Protein AF-A0A9W3BZG2-F1 (afdb_monomer_lite)

Structure (mmCIF, N/CA/C/O backbone):
data_AF-A0A9W3BZG2-F1
#
_entry.id   AF-A0A9W3BZG2-F1
#
loop_
_atom_site.group_PDB
_atom_site.id
_atom_site.type_symbol
_atom_site.label_atom_id
_atom_site.label_alt_id
_atom_site.label_comp_id
_atom_site.label_asym_id
_atom_site.label_entity_id
_atom_site.label_seq_id
_atom_site.pdbx_PDB_ins_code
_atom_site.Cartn_x
_atom_site.Cartn_y
_atom_site.Cartn_z
_atom_site.occupancy
_atom_site.B_iso_or_equiv
_atom_site.auth_seq_id
_atom_site.auth_comp_id
_atom_site.auth_asym_id
_atom_site.auth_atom_id
_atom_site.pdbx_PDB_model_num
ATOM 1 N N . MET A 1 1 ? 8.187 -19.134 30.876 1.00 37.88 1 MET A N 1
ATOM 2 C CA . MET A 1 1 ? 8.929 -19.010 29.608 1.00 37.88 1 MET A CA 1
ATOM 3 C C . MET A 1 1 ? 8.324 -20.027 28.661 1.00 37.88 1 MET A C 1
ATOM 5 O O . MET A 1 1 ? 8.617 -21.208 28.789 1.00 37.88 1 MET A O 1
ATOM 9 N N . SER A 1 2 ? 7.352 -19.610 27.853 1.00 47.44 2 SER A N 1
ATOM 10 C CA . SER A 1 2 ? 6.778 -20.461 26.810 1.00 47.44 2 SER A CA 1
ATOM 11 C C . SER A 1 2 ? 7.844 -20.659 25.743 1.00 47.44 2 SER A C 1
ATOM 13 O O . SER A 1 2 ? 8.400 -19.677 25.257 1.00 47.44 2 SER A O 1
ATOM 15 N N . GLY A 1 3 ? 8.182 -21.913 25.448 1.00 49.56 3 GLY A N 1
ATOM 16 C CA . GLY A 1 3 ? 9.113 -22.237 24.376 1.00 49.56 3 GLY A CA 1
ATOM 17 C C . GLY A 1 3 ? 8.519 -21.768 23.059 1.00 49.56 3 GLY A C 1
ATOM 18 O O . GLY A 1 3 ? 7.578 -22.382 22.564 1.00 49.56 3 GLY A O 1
ATOM 19 N N . VAL A 1 4 ? 9.034 -20.658 22.540 1.00 58.72 4 VAL A N 1
ATOM 20 C CA . VAL A 1 4 ? 8.782 -20.235 21.169 1.00 58.72 4 VAL A CA 1
ATOM 21 C C . VAL A 1 4 ? 9.207 -21.374 20.245 1.00 58.72 4 VAL A C 1
ATOM 23 O O . VAL A 1 4 ? 10.262 -21.988 20.436 1.00 58.72 4 VAL A O 1
ATOM 26 N N . SER A 1 5 ? 8.376 -21.690 19.256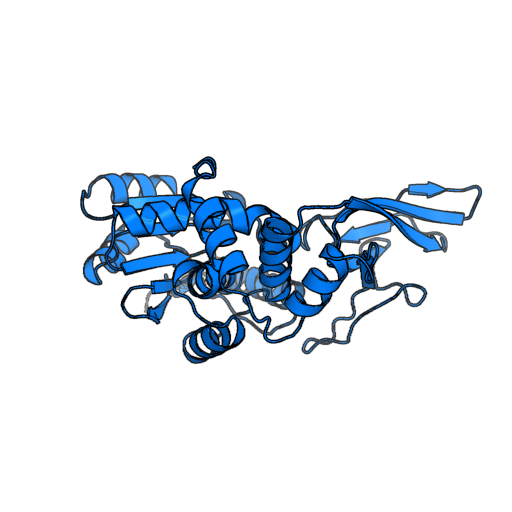 1.00 76.56 5 SER A N 1
ATOM 27 C CA . SER A 1 5 ? 8.729 -22.680 18.248 1.00 76.56 5 SER A CA 1
ATOM 28 C C . SER A 1 5 ? 9.880 -22.140 17.403 1.00 76.56 5 SER A C 1
ATOM 30 O O . SER A 1 5 ? 9.724 -21.138 16.714 1.00 76.56 5 SER A O 1
ATOM 32 N N . LYS A 1 6 ? 11.022 -22.836 17.386 1.00 79.44 6 LYS A N 1
ATOM 33 C CA . LYS A 1 6 ? 12.175 -22.494 16.529 1.00 79.44 6 LYS A CA 1
ATOM 34 C C . LYS A 1 6 ? 11.778 -22.267 15.056 1.00 79.44 6 LYS A C 1
ATOM 36 O O . LYS A 1 6 ? 12.360 -21.437 14.372 1.00 79.44 6 LYS A O 1
ATOM 41 N N . LYS A 1 7 ? 10.742 -22.972 14.586 1.00 79.94 7 LYS A N 1
ATOM 42 C CA . LYS A 1 7 ? 10.196 -22.841 13.228 1.00 79.94 7 LYS A CA 1
ATOM 43 C C . LYS A 1 7 ? 9.517 -21.486 12.974 1.00 79.94 7 LYS A C 1
ATOM 45 O O . LYS A 1 7 ? 9.501 -21.023 11.840 1.00 79.94 7 LYS A O 1
ATOM 50 N N . GLU A 1 8 ? 8.915 -20.879 13.994 1.00 79.81 8 GLU A N 1
ATOM 51 C CA . GLU A 1 8 ? 8.308 -19.545 13.884 1.00 79.81 8 GLU A CA 1
ATOM 52 C C . GLU A 1 8 ? 9.382 -18.459 13.839 1.00 79.81 8 GLU A C 1
ATOM 54 O O . GLU A 1 8 ? 9.270 -17.550 13.024 1.00 79.81 8 GLU A O 1
ATOM 59 N N . GLU A 1 9 ? 10.453 -18.596 14.628 1.00 85.00 9 GLU A N 1
ATOM 60 C CA . GLU A 1 9 ? 11.604 -17.680 14.578 1.00 85.00 9 GLU A CA 1
ATOM 61 C C . GLU A 1 9 ? 12.272 -17.696 13.196 1.00 85.00 9 GLU A C 1
ATOM 63 O O . GLU A 1 9 ? 12.518 -16.638 12.625 1.00 85.00 9 GLU A O 1
ATOM 68 N N . GLU A 1 10 ? 12.484 -18.882 12.613 1.00 86.12 10 GLU A N 1
ATOM 69 C CA . GLU A 1 10 ? 13.060 -19.026 11.266 1.00 86.12 10 GLU A CA 1
ATOM 70 C C . GLU A 1 10 ? 12.201 -18.332 10.191 1.00 86.12 10 GLU A C 1
ATOM 72 O O . GLU A 1 10 ? 12.735 -17.623 9.338 1.00 86.12 10 GLU A O 1
ATOM 77 N N . LYS A 1 11 ? 10.869 -18.464 10.264 1.00 88.06 11 LYS A N 1
ATOM 78 C CA . LYS A 1 11 ? 9.935 -17.758 9.367 1.00 88.06 11 LYS A CA 1
ATOM 79 C C . LYS A 1 11 ? 9.933 -16.243 9.584 1.00 88.06 11 LYS A C 1
ATOM 81 O O . LYS A 1 11 ? 9.865 -15.474 8.629 1.00 88.06 11 LYS A O 1
ATOM 86 N N . SER A 1 12 ? 9.985 -15.797 10.838 1.00 88.06 12 SER A N 1
ATOM 87 C CA . SER A 1 12 ? 10.091 -14.376 11.187 1.00 88.06 12 SER A CA 1
ATOM 88 C C . SER A 1 12 ? 11.367 -13.751 10.617 1.00 88.06 12 SER A C 1
ATOM 90 O O . SER A 1 12 ? 11.326 -12.632 10.096 1.00 88.06 12 SER A O 1
ATOM 92 N N . ASP A 1 13 ? 12.489 -14.468 10.687 1.00 86.38 13 ASP A N 1
ATOM 93 C CA . ASP A 1 13 ? 13.777 -14.013 10.169 1.00 86.38 13 ASP A CA 1
ATOM 94 C C . ASP A 1 13 ? 13.781 -13.959 8.632 1.00 86.38 13 ASP A C 1
ATOM 96 O O . ASP A 1 13 ? 14.201 -12.943 8.076 1.00 86.38 13 ASP A O 1
ATOM 100 N N . GLU A 1 14 ? 13.255 -14.982 7.947 1.00 85.06 14 GLU A N 1
ATOM 101 C CA . GLU A 1 14 ? 13.079 -14.986 6.482 1.00 85.06 14 GLU A CA 1
ATOM 102 C C . GLU A 1 14 ? 12.202 -13.806 6.030 1.00 85.06 14 GLU A C 1
ATOM 104 O O . GLU A 1 14 ? 12.641 -12.968 5.241 1.00 85.06 14 GLU A O 1
ATOM 109 N N . TYR A 1 15 ? 11.013 -13.646 6.621 1.00 86.44 15 TYR A N 1
ATOM 110 C CA . TYR A 1 15 ? 10.123 -12.526 6.305 1.00 86.44 15 TYR A CA 1
ATOM 111 C C . TYR A 1 15 ? 10.773 -11.160 6.583 1.00 86.44 15 TYR A C 1
ATOM 113 O O . TYR A 1 15 ? 10.573 -10.204 5.834 1.00 86.44 15 TYR A O 1
ATOM 121 N N . SER A 1 16 ? 11.559 -11.036 7.656 1.00 83.88 16 SER A N 1
ATOM 122 C CA . SER A 1 16 ? 12.265 -9.789 7.984 1.00 83.88 16 SER A CA 1
ATOM 123 C C . SER A 1 16 ? 13.368 -9.455 6.979 1.00 83.88 16 SER A C 1
ATOM 125 O O . SER A 1 16 ? 13.584 -8.276 6.679 1.00 83.88 16 SER A O 1
ATOM 127 N N . GLN A 1 17 ? 14.053 -10.468 6.443 1.00 82.62 17 GLN A N 1
ATOM 128 C CA . GLN A 1 17 ? 15.045 -10.296 5.380 1.00 82.62 17 GLN A CA 1
ATOM 129 C C . GLN A 1 17 ? 14.377 -9.835 4.084 1.00 82.62 17 GLN A C 1
ATOM 131 O O . GLN A 1 17 ? 14.788 -8.811 3.532 1.00 82.62 17 GLN A O 1
ATOM 136 N N . ASP A 1 18 ? 13.308 -10.509 3.658 1.00 81.44 18 ASP A N 1
ATOM 137 C CA . ASP A 1 18 ? 12.530 -10.134 2.470 1.00 81.44 18 ASP A CA 1
ATOM 138 C C . ASP A 1 18 ? 11.953 -8.722 2.604 1.00 81.44 18 ASP A C 1
ATOM 140 O O . ASP A 1 18 ? 12.051 -7.898 1.691 1.00 81.44 18 ASP A O 1
ATOM 144 N N . MET A 1 19 ? 11.422 -8.395 3.785 1.00 84.88 19 MET A N 1
ATOM 145 C CA . MET A 1 19 ? 10.934 -7.058 4.098 1.00 84.88 19 MET A CA 1
ATOM 146 C C . MET A 1 19 ? 12.047 -6.021 4.007 1.00 84.88 19 MET A C 1
ATOM 148 O O . MET A 1 19 ? 11.851 -4.985 3.377 1.00 84.88 19 MET A O 1
ATOM 152 N N . THR A 1 20 ? 13.214 -6.275 4.594 1.00 80.25 20 THR A N 1
ATOM 153 C CA . THR A 1 20 ? 14.337 -5.330 4.530 1.00 80.25 20 THR A CA 1
ATOM 154 C C . THR A 1 20 ? 14.741 -5.071 3.076 1.00 80.25 20 THR A C 1
ATOM 156 O O . THR A 1 20 ? 14.847 -3.912 2.671 1.00 80.25 20 THR A O 1
ATOM 159 N N . GLN A 1 21 ? 14.842 -6.120 2.254 1.00 75.44 21 GLN A N 1
ATOM 160 C CA . GLN A 1 21 ? 15.171 -5.999 0.829 1.00 75.44 21 GLN A CA 1
ATOM 161 C C . GLN A 1 21 ? 14.109 -5.213 0.045 1.00 75.44 21 GLN A C 1
ATOM 163 O O . GLN A 1 21 ? 14.439 -4.278 -0.686 1.00 75.44 21 GLN A O 1
ATOM 168 N N . ALA A 1 22 ? 12.826 -5.536 0.231 1.00 73.1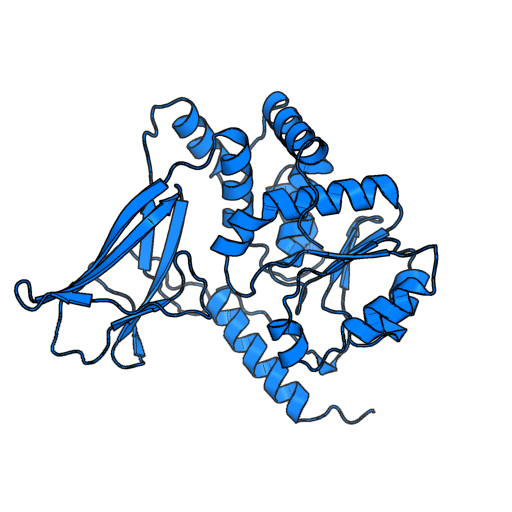9 22 ALA A N 1
ATOM 169 C CA . ALA A 1 22 ? 11.715 -4.888 -0.470 1.00 73.19 22 ALA A CA 1
ATOM 170 C C . ALA A 1 22 ? 11.422 -3.461 0.028 1.00 73.19 22 ALA A C 1
ATOM 172 O O . ALA A 1 22 ? 10.743 -2.669 -0.642 1.00 73.19 22 ALA A O 1
ATOM 173 N N . MET A 1 23 ? 11.856 -3.121 1.243 1.00 74.44 23 MET A N 1
ATOM 174 C CA . MET A 1 23 ? 11.620 -1.813 1.849 1.00 74.44 23 MET A CA 1
ATOM 175 C C . MET A 1 23 ? 12.817 -0.874 1.789 1.00 74.44 23 MET A C 1
ATOM 177 O O . MET A 1 23 ? 12.591 0.331 1.868 1.00 74.44 23 MET A O 1
ATOM 181 N N . GLY A 1 24 ? 14.040 -1.378 1.618 1.00 66.50 24 GLY A N 1
ATOM 182 C CA . GLY A 1 24 ? 15.252 -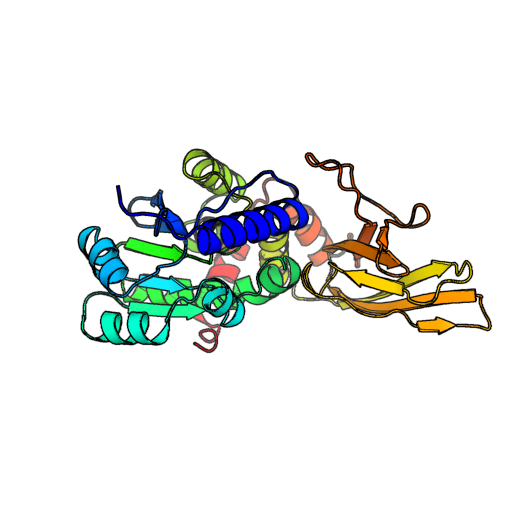0.557 1.685 1.00 66.50 24 GLY A CA 1
ATOM 183 C C . GLY A 1 24 ? 15.442 0.110 3.052 1.00 66.50 24 GLY A C 1
ATOM 184 O O . GLY A 1 24 ? 15.945 1.237 3.132 1.00 66.50 24 GLY A O 1
ATOM 185 N N . ALA A 1 25 ? 14.948 -0.548 4.105 1.00 71.06 25 ALA A N 1
ATOM 186 C CA . ALA A 1 25 ? 15.127 -0.159 5.492 1.00 71.06 25 ALA A CA 1
ATOM 187 C C . ALA A 1 25 ? 15.186 -1.404 6.384 1.00 71.06 25 ALA A C 1
ATOM 189 O O . ALA A 1 25 ? 14.306 -2.261 6.297 1.00 71.06 25 ALA A O 1
ATOM 190 N N . VAL A 1 26 ? 16.164 -1.450 7.295 1.00 78.19 26 VAL A N 1
ATOM 191 C CA . VAL A 1 26 ? 16.273 -2.496 8.323 1.00 78.19 26 VAL A CA 1
ATOM 192 C C . VAL A 1 26 ? 15.060 -2.451 9.248 1.00 78.19 26 VAL A C 1
ATOM 194 O O . VAL A 1 26 ? 14.937 -1.584 10.118 1.00 78.19 26 VAL A O 1
ATOM 197 N N . LEU A 1 27 ? 14.154 -3.398 9.044 1.00 81.75 27 LEU A N 1
ATOM 198 C CA . LEU A 1 27 ? 12.943 -3.588 9.826 1.00 81.75 27 LEU A CA 1
ATOM 199 C C . LEU A 1 27 ? 12.871 -5.060 10.227 1.00 81.75 27 LEU A C 1
ATOM 201 O O . LEU A 1 27 ? 13.271 -5.941 9.472 1.00 81.75 27 LEU A O 1
ATOM 205 N N . THR A 1 28 ? 12.359 -5.337 11.422 1.00 89.12 28 THR A N 1
ATOM 206 C CA . THR A 1 28 ? 12.311 -6.704 11.949 1.00 89.12 28 THR A CA 1
ATOM 207 C C . THR A 1 28 ? 10.918 -7.007 12.455 1.00 89.12 28 THR A C 1
ATOM 209 O O . THR A 1 28 ? 10.391 -6.299 13.313 1.00 89.12 28 THR A O 1
ATOM 212 N N . TYR A 1 29 ? 10.332 -8.076 11.936 1.00 92.75 29 TYR A N 1
ATOM 213 C CA . TYR A 1 29 ? 9.077 -8.625 12.407 1.00 92.75 29 TYR A CA 1
ATOM 214 C C . TYR A 1 29 ? 9.336 -9.946 13.128 1.00 92.75 29 TYR A C 1
ATOM 216 O O . TYR A 1 29 ? 10.069 -10.796 12.638 1.00 92.75 29 TYR A O 1
ATOM 224 N N . ARG A 1 30 ? 8.744 -10.096 14.313 1.00 94.44 30 ARG A N 1
ATOM 225 C CA . ARG A 1 30 ? 8.898 -11.270 15.177 1.00 94.44 30 ARG A CA 1
ATOM 226 C C . ARG A 1 30 ? 7.505 -11.776 15.524 1.00 94.44 30 ARG A C 1
ATOM 228 O O . ARG A 1 30 ? 6.875 -11.262 16.450 1.00 94.44 30 ARG A O 1
ATOM 235 N N . HIS A 1 31 ? 6.991 -12.697 14.714 1.00 95.81 31 HIS A N 1
ATOM 236 C CA . HIS A 1 31 ? 5.634 -13.225 14.843 1.00 95.81 31 HIS A CA 1
ATOM 237 C C . HIS A 1 31 ? 5.416 -13.902 16.198 1.00 95.81 31 HIS A C 1
ATOM 239 O O . HIS A 1 31 ? 4.415 -13.664 16.862 1.00 95.81 31 HIS A O 1
ATOM 245 N N . GLU A 1 32 ? 6.392 -14.656 16.677 1.00 93.94 32 GLU A N 1
ATOM 246 C CA . GLU A 1 32 ? 6.343 -15.368 17.952 1.00 93.94 32 GLU A CA 1
ATOM 247 C C . GLU A 1 32 ? 6.148 -14.467 19.189 1.00 93.94 32 GLU A C 1
ATOM 249 O O . GLU A 1 32 ? 5.802 -14.953 20.264 1.00 93.94 32 GLU A O 1
ATOM 254 N N . LEU A 1 33 ? 6.391 -13.154 19.067 1.00 95.31 33 LEU A N 1
ATOM 255 C CA . LEU A 1 33 ? 6.209 -12.192 20.159 1.00 95.31 33 LEU A CA 1
ATOM 256 C C . LEU A 1 33 ? 4.761 -11.691 20.269 1.00 95.31 33 LEU A C 1
ATOM 258 O O . LEU A 1 33 ? 4.451 -10.899 21.161 1.00 95.31 33 LEU A O 1
ATOM 262 N N . GLY A 1 34 ? 3.874 -12.162 19.394 1.00 97.31 34 GLY A N 1
ATOM 263 C CA . GLY A 1 34 ? 2.459 -11.826 19.402 1.00 97.31 34 GLY A CA 1
ATOM 264 C C . GLY A 1 34 ? 2.109 -10.536 18.661 1.00 97.31 34 GLY A C 1
ATOM 265 O O . GLY A 1 34 ? 2.960 -9.793 18.154 1.00 97.31 34 GLY A O 1
ATOM 266 N N . MET A 1 35 ? 0.806 -10.246 18.638 1.00 98.56 35 MET A N 1
ATOM 267 C CA . MET A 1 35 ? 0.267 -8.995 18.110 1.00 98.56 35 MET A CA 1
ATOM 268 C C . MET A 1 35 ? 0.870 -7.781 18.844 1.00 98.56 35 MET A C 1
ATOM 270 O O . MET A 1 35 ? 0.749 -7.652 20.063 1.00 98.56 35 MET A O 1
ATOM 274 N N . ASN A 1 36 ? 1.461 -6.845 18.096 1.00 98.50 36 ASN A N 1
ATOM 275 C CA . ASN A 1 36 ? 2.002 -5.582 18.604 1.00 98.50 36 ASN A CA 1
ATOM 276 C C . ASN A 1 36 ? 1.424 -4.383 17.845 1.00 98.50 36 ASN A C 1
ATOM 278 O O . ASN A 1 36 ? 1.040 -4.492 16.681 1.00 98.50 36 ASN A O 1
ATOM 282 N N . TYR A 1 37 ? 1.353 -3.223 18.498 1.00 98.81 37 TYR A N 1
ATOM 283 C CA . TYR A 1 37 ? 0.739 -2.032 17.915 1.00 98.81 37 TYR A CA 1
ATOM 284 C C . TYR A 1 37 ? 1.114 -0.741 18.644 1.00 98.81 37 TYR A C 1
ATOM 286 O O . TYR A 1 37 ? 1.590 -0.763 19.779 1.00 98.81 37 TYR A O 1
ATOM 294 N N . ASN A 1 38 ? 0.854 0.399 18.000 1.00 98.81 38 ASN A N 1
ATOM 295 C CA . ASN A 1 38 ? 1.039 1.727 18.578 1.00 98.81 38 ASN A CA 1
ATOM 296 C C . ASN A 1 38 ? -0.145 2.635 18.223 1.00 98.81 38 ASN A C 1
ATOM 298 O O . ASN A 1 38 ? -0.595 2.667 17.076 1.00 98.81 38 ASN A O 1
ATOM 302 N N . PHE A 1 39 ? -0.616 3.415 19.197 1.00 98.75 39 PHE A N 1
ATOM 303 C CA . PHE A 1 39 ? -1.546 4.512 18.937 1.00 98.75 39 PHE A CA 1
ATOM 304 C C . PHE A 1 39 ? -0.809 5.636 18.203 1.00 98.75 39 PHE A C 1
ATOM 306 O O . PHE A 1 39 ? 0.161 6.197 18.723 1.00 98.75 39 PHE A O 1
ATOM 313 N N . LEU A 1 40 ? -1.287 5.984 17.010 1.00 98.06 40 LEU A N 1
ATOM 314 C CA . LEU A 1 40 ? -0.864 7.199 16.308 1.00 98.06 40 LEU A CA 1
ATOM 315 C C . LEU A 1 40 ? -1.651 8.404 16.818 1.00 98.06 40 LEU A C 1
ATOM 317 O O . LEU A 1 40 ? -1.118 9.503 16.969 1.00 98.06 40 LEU A O 1
ATOM 321 N N . ARG A 1 41 ? -2.926 8.164 17.119 1.00 98.00 41 ARG A N 1
ATOM 322 C CA . ARG A 1 41 ? -3.882 9.091 17.719 1.00 98.00 41 ARG A CA 1
ATOM 323 C C . ARG A 1 41 ? -4.780 8.323 18.690 1.00 98.00 41 ARG A C 1
ATOM 325 O O . ARG A 1 41 ? -4.824 7.100 18.588 1.00 98.00 41 ARG A O 1
ATOM 332 N N . PRO A 1 42 ? -5.534 8.994 19.581 1.00 98.19 42 PRO A N 1
ATOM 333 C CA . PRO A 1 42 ? -6.481 8.310 20.465 1.00 98.19 42 PRO A CA 1
ATOM 334 C C . PRO A 1 42 ? -7.503 7.426 19.730 1.00 98.19 42 PRO A C 1
ATOM 336 O O . PRO A 1 42 ? -7.976 6.454 20.303 1.00 98.19 42 PRO A O 1
ATOM 339 N N . ASP A 1 43 ? -7.818 7.745 18.471 1.00 98.31 43 ASP A N 1
ATOM 340 C CA . ASP A 1 43 ? -8.794 7.061 17.616 1.00 98.31 43 ASP A CA 1
ATOM 341 C C . ASP A 1 43 ? -8.173 6.139 16.547 1.00 98.31 43 ASP A C 1
ATOM 343 O O . ASP A 1 43 ? -8.908 5.449 15.840 1.00 98.31 43 ASP A O 1
ATOM 347 N N . LEU A 1 44 ? -6.841 6.093 16.415 1.00 98.88 44 LEU A N 1
ATOM 348 C CA . LEU A 1 44 ? -6.169 5.384 15.321 1.00 98.88 44 LEU A CA 1
ATOM 349 C C . LEU A 1 44 ? -4.926 4.625 15.792 1.00 98.88 44 LEU A C 1
ATOM 351 O O . LEU A 1 44 ? -3.949 5.217 16.265 1.00 98.88 44 LEU A O 1
ATOM 355 N N . ILE A 1 45 ? -4.948 3.312 15.582 1.00 98.94 45 ILE A N 1
ATOM 356 C CA . ILE A 1 45 ? -3.862 2.380 15.875 1.00 98.94 45 ILE A CA 1
ATOM 357 C C . ILE A 1 45 ? -3.329 1.786 14.571 1.00 98.94 45 ILE A C 1
ATOM 359 O O . ILE A 1 45 ? -4.100 1.414 13.685 1.00 98.94 45 ILE A O 1
ATOM 363 N N . VAL A 1 46 ? -2.006 1.633 14.500 1.00 98.94 46 VAL A N 1
ATOM 364 C CA . VAL A 1 46 ? -1.339 0.776 13.513 1.00 98.94 46 VAL A CA 1
ATOM 365 C C . VAL A 1 46 ? -0.675 -0.393 14.226 1.00 98.94 46 VAL A C 1
ATOM 367 O O . VAL A 1 46 ? 0.035 -0.193 15.218 1.00 98.94 46 VAL A O 1
ATOM 370 N N . GLY A 1 47 ? -0.880 -1.604 13.713 1.00 98.75 47 GLY A N 1
ATOM 371 C CA . GLY A 1 47 ? -0.333 -2.817 14.314 1.00 98.75 47 GLY A CA 1
ATOM 372 C C . GLY A 1 47 ? -0.023 -3.944 13.336 1.00 98.75 47 GLY A C 1
ATOM 373 O O . GLY A 1 47 ? -0.254 -3.835 12.128 1.00 98.75 47 GLY A O 1
ATOM 374 N N . SER A 1 48 ? 0.573 -5.002 13.881 1.00 98.81 48 SER A N 1
ATOM 375 C CA . SER A 1 48 ? 0.765 -6.289 13.210 1.00 98.81 48 SER A CA 1
ATOM 376 C C . SER A 1 48 ? -0.537 -7.090 13.156 1.00 98.81 48 SER A C 1
ATOM 378 O O . SER A 1 48 ? -1.551 -6.680 13.712 1.00 98.81 48 SER A O 1
ATOM 380 N N . CYS A 1 49 ? -0.518 -8.251 12.515 1.00 98.69 49 CYS A N 1
ATOM 381 C CA . CYS A 1 49 ? -1.682 -9.121 12.468 1.00 98.69 49 CYS A CA 1
ATOM 382 C C . CYS A 1 49 ? -2.133 -9.584 13.860 1.00 98.69 49 CYS A C 1
ATOM 384 O O . CYS A 1 49 ? -1.315 -9.774 14.768 1.00 98.69 49 CYS A O 1
ATOM 386 N N . LEU A 1 50 ? -3.448 -9.779 13.989 1.00 98.81 50 LEU A N 1
ATOM 387 C CA . LEU A 1 50 ? -4.007 -10.681 14.989 1.00 98.81 50 LEU A CA 1
ATOM 388 C C . LEU A 1 50 ? -3.533 -12.099 14.658 1.00 98.81 50 LEU A C 1
ATOM 390 O O . LEU A 1 50 ? -3.385 -12.450 13.485 1.00 98.81 50 LEU A O 1
ATOM 394 N N . GLN A 1 51 ? -3.314 -12.906 15.685 1.00 98.50 51 GLN A N 1
ATOM 395 C CA . GLN A 1 51 ? -2.833 -14.280 15.554 1.00 98.50 51 GLN A CA 1
ATOM 396 C C . GLN A 1 51 ? -3.890 -15.282 15.992 1.00 98.50 51 GLN A C 1
ATOM 398 O O . GLN A 1 51 ? -4.005 -16.352 15.398 1.00 98.50 51 GLN A O 1
ATOM 403 N N . THR A 1 52 ? -4.687 -14.927 17.003 1.00 98.62 52 THR A N 1
ATOM 404 C CA . THR A 1 52 ? -5.728 -15.801 17.551 1.00 98.62 52 THR A CA 1
ATOM 405 C C . THR A 1 52 ? -7.035 -15.042 17.802 1.00 98.62 52 THR A C 1
ATOM 407 O O . THR A 1 52 ? -7.035 -13.808 17.873 1.00 98.62 52 THR A O 1
ATOM 410 N N . PRO A 1 53 ? -8.173 -15.745 17.960 1.00 98.81 53 PRO A N 1
ATOM 411 C CA . PRO A 1 53 ? -9.441 -15.126 18.351 1.00 98.81 53 PRO A CA 1
ATOM 412 C C . PRO A 1 53 ? -9.345 -14.242 19.605 1.00 98.81 53 PRO A C 1
ATOM 414 O O . PRO A 1 53 ? -9.942 -13.169 19.650 1.00 98.81 53 PRO A O 1
ATOM 417 N N . GLU A 1 54 ? -8.536 -14.621 20.595 1.00 98.62 54 GLU A N 1
ATOM 418 C CA . GLU A 1 54 ? -8.359 -13.877 21.850 1.00 98.62 54 GLU A CA 1
ATOM 419 C C . GLU A 1 54 ? -7.720 -12.494 21.645 1.00 98.62 54 GLU A C 1
ATOM 421 O O . GLU A 1 54 ? -7.850 -11.614 22.503 1.00 98.62 54 GLU A O 1
ATOM 426 N N . ASP A 1 55 ? -7.048 -12.253 20.515 1.00 98.88 55 ASP A N 1
ATOM 427 C CA . ASP A 1 55 ? -6.562 -10.916 20.173 1.00 98.88 55 ASP A CA 1
ATOM 428 C C . ASP A 1 55 ? -7.715 -9.934 19.919 1.00 98.88 55 ASP A C 1
ATOM 430 O O . ASP A 1 55 ? -7.580 -8.748 20.230 1.00 98.88 55 ASP A O 1
ATOM 434 N N . VAL A 1 56 ? -8.881 -10.413 19.469 1.00 98.88 56 VAL A N 1
ATOM 435 C CA . VAL A 1 56 ? -10.099 -9.592 19.356 1.00 98.88 56 VAL A CA 1
ATOM 436 C C . VAL A 1 56 ? -10.488 -9.038 20.726 1.00 98.88 56 VAL A C 1
ATOM 438 O O . VAL A 1 56 ? -10.775 -7.847 20.845 1.00 98.88 56 VAL A O 1
ATOM 441 N N . ASP A 1 57 ? -10.422 -9.846 21.787 1.00 98.75 57 ASP A N 1
ATOM 442 C CA . ASP A 1 57 ? -10.733 -9.385 23.145 1.00 98.75 57 ASP A CA 1
ATOM 443 C C . ASP A 1 57 ? -9.734 -8.338 23.640 1.00 98.75 57 ASP A C 1
ATOM 445 O O . ASP A 1 57 ? -10.119 -7.384 24.323 1.00 98.75 57 ASP A O 1
ATOM 449 N N . LYS A 1 58 ? -8.448 -8.481 23.293 1.00 98.75 58 LYS A N 1
ATOM 450 C CA . LYS A 1 58 ? -7.417 -7.482 23.624 1.00 98.75 58 LYS A CA 1
ATOM 451 C C . LYS A 1 58 ? -7.735 -6.137 22.970 1.00 98.75 58 LYS A C 1
ATOM 453 O O . LYS A 1 58 ? -7.628 -5.108 23.636 1.00 98.75 58 LYS A O 1
ATOM 458 N N . LEU A 1 59 ? -8.174 -6.143 21.710 1.00 98.81 59 LEU A N 1
ATOM 459 C CA . LEU A 1 59 ? -8.557 -4.930 20.983 1.00 98.81 59 LEU A CA 1
ATOM 460 C C . LEU A 1 59 ? -9.866 -4.322 21.510 1.00 98.81 59 LEU A C 1
ATOM 462 O O . LEU A 1 59 ? -9.934 -3.111 21.736 1.00 98.81 59 LEU A O 1
ATOM 466 N N . ARG A 1 60 ? -10.880 -5.141 21.806 1.00 98.56 60 ARG A N 1
ATOM 467 C CA . ARG A 1 60 ? -12.133 -4.670 22.423 1.00 98.56 60 ARG A CA 1
ATOM 468 C C . ARG A 1 60 ? -11.889 -3.991 23.771 1.00 98.56 60 ARG A C 1
ATOM 470 O O . ARG A 1 60 ? -12.440 -2.922 24.025 1.00 98.56 60 ARG A O 1
ATOM 477 N N . LYS A 1 61 ? -11.004 -4.545 24.614 1.00 98.50 61 LYS A N 1
ATOM 478 C CA . LYS A 1 61 ? -10.638 -3.967 25.927 1.00 98.50 61 LYS A CA 1
ATOM 479 C C . LYS A 1 61 ? -10.072 -2.549 25.845 1.00 98.50 61 LYS A C 1
ATOM 481 O O . LYS A 1 61 ? -10.207 -1.799 26.807 1.00 98.50 61 LYS A O 1
ATOM 486 N N . ILE A 1 62 ? -9.452 -2.179 24.727 1.00 98.38 62 ILE A N 1
ATOM 487 C CA . ILE A 1 62 ? -8.908 -0.832 24.498 1.00 98.38 62 ILE A CA 1
ATOM 488 C C . ILE A 1 62 ? -9.834 0.045 23.636 1.00 98.38 62 ILE A C 1
ATOM 490 O O . ILE A 1 62 ? -9.418 1.103 23.169 1.00 98.38 62 ILE A O 1
ATOM 494 N N . GLY A 1 63 ? -11.086 -0.376 23.428 1.00 98.12 63 GLY A N 1
ATOM 495 C CA . GLY A 1 63 ? -12.111 0.409 22.738 1.00 98.12 63 GLY A CA 1
ATOM 496 C C . GLY A 1 63 ? -12.041 0.365 21.212 1.00 98.12 63 GLY A C 1
ATOM 497 O O . GLY A 1 63 ? -12.617 1.243 20.560 1.00 98.12 63 GLY A O 1
ATOM 498 N N . VAL A 1 64 ? -11.349 -0.623 20.630 1.00 98.88 64 VAL A N 1
ATOM 499 C CA . VAL A 1 64 ? -11.378 -0.837 19.177 1.00 98.88 64 VAL A CA 1
ATOM 500 C C . VAL A 1 64 ? -12.772 -1.266 18.750 1.00 98.88 64 VAL A C 1
ATOM 502 O O . VAL A 1 64 ? -13.334 -2.209 19.300 1.00 98.88 64 VAL A O 1
ATOM 505 N N . LYS A 1 65 ? -13.295 -0.576 17.736 1.00 98.88 65 LYS A N 1
ATOM 506 C CA . LYS A 1 65 ? -14.580 -0.875 17.096 1.00 98.88 65 LYS A CA 1
ATOM 507 C C . LYS A 1 65 ? -14.446 -1.355 15.655 1.00 98.88 65 LYS A C 1
ATOM 509 O O . LYS A 1 65 ? -15.371 -1.963 15.132 1.00 98.88 65 LYS A O 1
ATOM 514 N N . THR A 1 66 ? -13.296 -1.125 15.027 1.00 98.88 66 THR A N 1
ATOM 515 C CA . THR A 1 66 ? -13.015 -1.578 13.660 1.00 98.88 66 THR A CA 1
ATOM 516 C C . THR A 1 66 ? -11.636 -2.222 13.615 1.00 98.88 66 THR A C 1
ATOM 518 O O . THR A 1 66 ? -10.636 -1.548 13.864 1.00 98.88 66 THR A O 1
ATOM 521 N N . ILE A 1 67 ? -11.580 -3.507 13.275 1.00 98.94 67 ILE A N 1
ATOM 522 C CA . ILE A 1 67 ? -10.361 -4.228 12.896 1.00 98.94 67 ILE A CA 1
ATOM 523 C C . ILE A 1 67 ? -10.296 -4.204 11.372 1.00 98.94 67 ILE A C 1
ATOM 525 O O . ILE A 1 67 ? -11.143 -4.791 10.702 1.00 98.94 67 ILE A O 1
ATOM 529 N N . PHE A 1 68 ? -9.313 -3.497 10.826 1.00 98.88 68 PHE A N 1
ATOM 530 C CA . PHE A 1 68 ? -9.162 -3.280 9.393 1.00 98.88 68 PHE A CA 1
ATOM 531 C C . PHE A 1 68 ? -7.926 -4.026 8.876 1.00 98.88 68 PHE A C 1
ATOM 533 O O . PHE A 1 68 ? -6.791 -3.561 9.019 1.00 98.88 68 PHE A O 1
ATOM 540 N N . CYS A 1 69 ? -8.168 -5.211 8.317 1.00 98.81 69 CYS A N 1
ATOM 541 C CA . CYS A 1 69 ? -7.164 -6.181 7.894 1.00 98.81 69 CYS A CA 1
ATOM 542 C C . CYS A 1 69 ? -6.792 -6.000 6.419 1.00 98.81 69 CYS A C 1
ATOM 544 O O . CYS A 1 69 ? -7.645 -6.118 5.541 1.00 98.81 69 CYS A O 1
ATOM 546 N N . LEU A 1 70 ? -5.508 -5.769 6.141 1.00 98.81 70 LEU A N 1
ATOM 547 C CA . LEU A 1 70 ? -4.980 -5.576 4.782 1.00 98.81 70 LEU A CA 1
ATOM 548 C C . LEU A 1 70 ? -4.318 -6.827 4.182 1.00 98.81 70 LEU A C 1
ATOM 550 O O . LEU A 1 70 ? -3.733 -6.749 3.102 1.00 98.81 70 LEU A O 1
ATOM 554 N N . GLN A 1 71 ? -4.340 -7.951 4.901 1.00 98.62 71 GLN A N 1
ATOM 555 C CA . GLN A 1 71 ? -3.626 -9.167 4.511 1.00 98.62 71 GLN A CA 1
ATOM 556 C C . GLN A 1 71 ? -4.352 -9.946 3.416 1.00 98.62 71 GLN A C 1
ATOM 558 O O . GLN A 1 71 ? -5.581 -10.060 3.435 1.00 98.62 71 GLN A O 1
ATOM 563 N N . GLN A 1 72 ? -3.568 -10.534 2.518 1.00 98.00 72 GLN A N 1
ATOM 564 C CA . GLN A 1 72 ? -4.015 -11.577 1.599 1.00 98.00 72 GLN A CA 1
ATOM 565 C C . GLN A 1 72 ? -3.896 -12.951 2.258 1.00 98.00 72 GLN A C 1
ATOM 567 O O . GLN A 1 72 ? -3.151 -13.127 3.223 1.00 98.00 72 GLN A O 1
ATOM 572 N N . ASP A 1 73 ? -4.588 -13.943 1.707 1.00 98.12 73 ASP A N 1
ATOM 573 C CA . ASP A 1 73 ? -4.523 -15.321 2.206 1.00 98.12 73 ASP A CA 1
ATOM 574 C C . ASP A 1 73 ? -3.086 -15.886 2.270 1.00 98.12 73 ASP A C 1
ATOM 576 O O . ASP A 1 73 ? -2.740 -16.429 3.320 1.00 98.12 73 ASP A O 1
ATOM 580 N N . PRO A 1 74 ? -2.188 -15.670 1.280 1.00 97.25 74 PRO A N 1
ATOM 581 C CA . PRO A 1 74 ? -0.795 -16.117 1.383 1.00 97.25 74 PRO A CA 1
ATOM 582 C C . PRO A 1 74 ? -0.031 -15.537 2.583 1.00 97.25 74 PRO A C 1
ATOM 584 O O . PRO A 1 74 ? 0.819 -16.218 3.155 1.00 97.25 74 PRO A O 1
ATOM 587 N N . ASP A 1 75 ? -0.349 -14.308 3.007 1.00 97.31 75 ASP A N 1
ATOM 588 C CA . ASP A 1 75 ? 0.276 -13.696 4.187 1.00 97.31 75 ASP A CA 1
ATOM 589 C C . ASP A 1 75 ? -0.089 -14.465 5.465 1.00 97.31 75 ASP A C 1
ATOM 591 O O . ASP A 1 75 ? 0.730 -14.642 6.369 1.00 97.31 75 ASP A O 1
A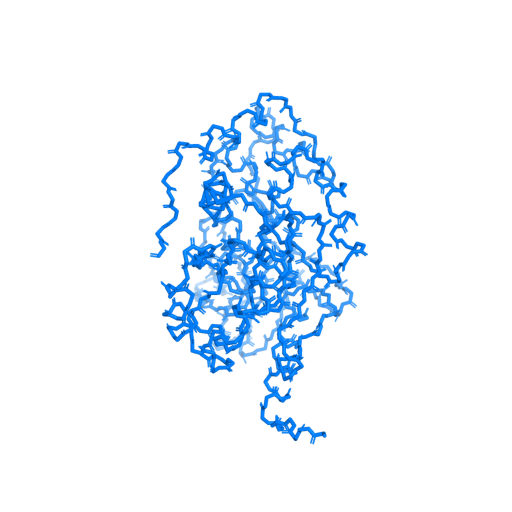TOM 595 N N . LEU A 1 76 ? -1.357 -14.871 5.550 1.00 98.00 76 LEU A N 1
ATOM 596 C CA . LEU A 1 76 ? -1.942 -15.563 6.693 1.00 98.00 76 LEU A CA 1
ATOM 597 C C . LEU A 1 76 ? -1.476 -17.019 6.724 1.00 98.00 76 LEU A C 1
ATOM 599 O O . LEU A 1 76 ? -1.049 -17.503 7.772 1.00 98.00 76 LEU A O 1
ATOM 603 N N . GLU A 1 77 ? -1.486 -17.689 5.571 1.00 97.12 77 GLU A N 1
ATOM 604 C CA . GLU A 1 77 ? -0.994 -19.057 5.394 1.00 97.12 77 GLU A CA 1
ATOM 605 C C . GLU A 1 77 ? 0.486 -19.181 5.762 1.00 97.12 77 GLU A C 1
ATOM 607 O O . GLU A 1 77 ? 0.870 -20.136 6.447 1.00 97.12 77 GLU A O 1
ATOM 612 N N . TYR A 1 78 ? 1.314 -18.197 5.386 1.00 95.00 78 TYR A N 1
ATOM 613 C CA . TYR A 1 78 ? 2.739 -18.197 5.715 1.00 95.00 78 TYR A CA 1
ATOM 614 C C . TYR A 1 78 ? 2.973 -18.290 7.231 1.00 95.00 78 TYR A C 1
ATOM 616 O O . TYR A 1 78 ? 3.817 -19.076 7.666 1.00 95.00 78 TYR A O 1
ATOM 624 N N . PHE A 1 79 ? 2.184 -17.586 8.049 1.00 96.81 79 PHE A N 1
ATOM 625 C CA . PHE A 1 79 ? 2.281 -17.634 9.516 1.00 96.81 79 PHE A CA 1
ATOM 626 C C . PHE A 1 79 ? 1.298 -18.606 10.192 1.00 96.81 79 PHE A C 1
ATOM 628 O O . PHE A 1 79 ? 1.329 -18.753 11.407 1.00 96.81 79 PHE A O 1
ATOM 635 N N . GLY A 1 80 ? 0.461 -19.316 9.432 1.00 97.00 80 GLY A N 1
ATOM 636 C CA . GLY A 1 80 ? -0.527 -20.247 9.986 1.00 97.00 80 GLY A CA 1
ATOM 637 C C . GLY A 1 80 ? -1.665 -19.567 10.756 1.00 97.00 80 GLY A C 1
ATOM 638 O O . GLY A 1 80 ? -2.224 -20.169 11.670 1.00 97.00 80 GLY A O 1
ATOM 639 N N . VAL A 1 81 ? -2.009 -18.325 10.406 1.00 98.25 81 VAL A N 1
ATOM 640 C CA . VAL A 1 81 ? -3.091 -17.567 11.051 1.00 98.25 81 VAL A CA 1
ATOM 641 C C . VAL A 1 81 ? -4.445 -17.998 10.487 1.00 98.25 81 VAL A C 1
ATOM 643 O O . VAL A 1 81 ? -4.726 -17.820 9.302 1.00 98.25 81 VAL A O 1
ATOM 646 N N . ASP A 1 82 ? -5.327 -18.508 11.348 1.00 98.31 82 ASP A N 1
ATOM 647 C CA . ASP A 1 82 ? -6.702 -18.848 10.973 1.00 98.31 82 ASP A CA 1
ATOM 648 C C . ASP A 1 82 ? -7.613 -17.610 11.013 1.00 98.31 82 ASP A C 1
ATOM 650 O O . ASP A 1 82 ? -8.311 -17.322 11.994 1.00 98.31 82 ASP A O 1
ATOM 654 N N . ILE A 1 83 ? -7.626 -16.876 9.900 1.00 98.38 83 ILE A N 1
ATOM 655 C CA . ILE A 1 83 ? -8.452 -15.674 9.748 1.00 98.38 83 ILE A CA 1
ATOM 656 C C . ILE A 1 83 ? -9.953 -15.963 9.867 1.00 98.38 83 ILE A C 1
ATOM 658 O O . ILE A 1 83 ? -10.705 -15.105 10.333 1.00 98.38 83 ILE A O 1
ATOM 662 N N . LYS A 1 84 ? -10.409 -17.167 9.494 1.00 98.44 84 LYS A N 1
ATOM 663 C CA . LYS A 1 84 ? -11.833 -17.527 9.547 1.00 98.44 84 LYS A CA 1
ATOM 664 C C . LYS A 1 84 ? -12.291 -17.656 10.991 1.00 98.44 84 LYS A C 1
ATOM 666 O O . LYS A 1 84 ? -13.360 -17.146 11.326 1.00 98.44 84 LYS A O 1
ATOM 671 N N . SER A 1 85 ? -11.472 -18.262 11.848 1.00 98.69 85 SER A N 1
ATOM 672 C CA . SER A 1 85 ? -11.734 -18.331 13.289 1.00 98.69 85 SER A CA 1
ATOM 673 C C . SER A 1 85 ? -11.754 -16.943 13.936 1.00 98.69 85 SER A C 1
ATOM 675 O O . SER A 1 85 ? -12.664 -16.648 14.710 1.00 98.69 85 SER A O 1
ATOM 677 N N . ILE A 1 86 ? -10.830 -16.048 13.564 1.00 98.81 86 ILE A N 1
ATOM 678 C CA . ILE A 1 86 ? -10.810 -14.655 14.052 1.00 98.81 86 ILE A CA 1
ATOM 679 C C . ILE A 1 86 ? -12.081 -13.902 13.628 1.00 98.81 86 ILE A C 1
ATOM 681 O O . ILE A 1 86 ? -12.740 -13.277 14.460 1.00 98.81 86 ILE A O 1
ATOM 685 N N . GLN A 1 87 ? -12.471 -13.990 12.352 1.00 98.69 87 GLN A N 1
ATOM 686 C CA . GLN A 1 87 ? -13.692 -13.358 11.841 1.00 98.69 87 GLN A CA 1
ATOM 687 C C . GLN A 1 87 ? -14.956 -13.924 12.497 1.00 98.69 87 GLN A C 1
ATOM 689 O O . GLN A 1 87 ? -15.859 -13.163 12.846 1.00 98.69 87 GLN A O 1
ATOM 694 N N . ALA A 1 88 ? -15.042 -15.248 12.659 1.00 98.69 88 ALA A N 1
ATOM 695 C CA . ALA A 1 88 ? -16.171 -15.901 13.314 1.00 98.69 88 ALA A CA 1
ATOM 696 C C . ALA A 1 88 ? -16.300 -15.453 14.773 1.00 98.69 88 ALA A C 1
ATOM 698 O O . ALA A 1 88 ? -17.404 -15.143 15.215 1.00 98.69 88 ALA A O 1
ATOM 699 N N . TYR A 1 89 ? -15.181 -15.346 15.491 1.00 98.81 89 TYR A N 1
ATOM 700 C CA . TYR A 1 89 ? -15.165 -14.872 16.869 1.00 98.81 89 TYR A CA 1
ATOM 701 C C . TYR A 1 89 ? -15.550 -13.393 16.981 1.00 98.81 89 TYR A C 1
ATOM 703 O O . TYR A 1 89 ? -16.408 -13.048 17.791 1.00 98.81 89 TYR A O 1
ATOM 711 N N . ALA A 1 90 ? -15.014 -12.522 16.119 1.00 98.56 90 ALA A N 1
ATOM 712 C CA . ALA A 1 90 ? -15.388 -11.106 16.084 1.00 98.56 90 ALA A CA 1
ATOM 713 C C . ALA A 1 90 ? -16.898 -10.905 15.859 1.00 98.56 90 ALA A C 1
ATOM 715 O O . ALA A 1 90 ? -17.508 -10.076 16.528 1.00 98.56 90 ALA A O 1
ATOM 716 N N . LYS A 1 91 ? -17.524 -11.722 14.997 1.00 98.50 91 LYS A N 1
ATOM 717 C CA . LYS A 1 91 ? -18.976 -11.694 14.727 1.00 98.50 91 LYS A CA 1
ATOM 718 C C . LYS A 1 91 ? -19.853 -12.066 15.927 1.00 98.50 91 LYS A C 1
ATOM 720 O O . LYS A 1 91 ? -21.057 -11.829 15.877 1.00 98.50 91 LYS A O 1
ATOM 725 N N . THR A 1 92 ? -19.292 -12.646 16.990 1.00 98.69 92 THR A N 1
ATOM 726 C CA . THR A 1 92 ? -20.048 -12.916 18.226 1.00 98.69 92 THR A CA 1
ATOM 727 C C . THR A 1 92 ? -20.320 -11.651 19.044 1.00 98.69 92 THR A C 1
ATOM 729 O O . THR A 1 92 ? -21.155 -11.673 19.948 1.00 98.69 92 THR A O 1
ATOM 732 N N . PHE A 1 93 ? -19.660 -10.537 18.712 1.00 98.50 93 PHE A N 1
ATOM 733 C CA . PHE A 1 93 ? -19.804 -9.253 19.385 1.00 98.50 93 PHE A CA 1
ATOM 734 C C . PHE A 1 93 ? -20.479 -8.219 18.478 1.00 98.50 93 PHE A C 1
ATOM 736 O O . PHE A 1 93 ? -20.321 -8.229 17.262 1.00 98.50 93 PHE A O 1
ATOM 743 N N . THR A 1 94 ? -21.227 -7.294 19.081 1.00 97.75 94 THR A N 1
ATOM 744 C CA . THR A 1 94 ? -21.940 -6.223 18.359 1.00 97.75 94 THR A CA 1
ATOM 745 C C . THR A 1 94 ? -21.213 -4.879 18.397 1.00 97.75 94 THR A C 1
ATOM 747 O O . THR A 1 94 ? -21.686 -3.910 17.813 1.00 97.75 94 THR A O 1
ATOM 750 N N . ASP A 1 95 ? -20.115 -4.783 19.146 1.00 98.19 95 ASP A N 1
ATOM 751 C CA . ASP A 1 95 ? -19.369 -3.546 19.401 1.00 98.19 95 ASP A CA 1
ATOM 752 C C . ASP A 1 95 ? -18.038 -3.457 18.636 1.00 98.19 95 ASP A C 1
ATOM 754 O O . ASP A 1 95 ? -17.357 -2.436 18.739 1.00 98.19 95 ASP A O 1
ATOM 758 N N . ILE A 1 96 ? -17.688 -4.486 17.856 1.00 98.62 96 ILE A N 1
ATOM 759 C CA . ILE A 1 96 ? -16.502 -4.522 17.001 1.00 98.62 96 ILE A CA 1
ATOM 760 C C . ILE A 1 96 ? -16.826 -5.163 15.648 1.00 98.62 96 ILE A C 1
ATOM 762 O O . ILE A 1 96 ? -17.564 -6.141 15.568 1.00 98.62 96 ILE A O 1
ATOM 766 N N . GLU A 1 97 ? -16.249 -4.625 14.580 1.00 98.62 97 GLU A N 1
ATOM 767 C CA . GLU A 1 97 ? -16.371 -5.152 13.223 1.00 98.62 97 GLU A CA 1
ATOM 768 C C . GLU A 1 97 ? -14.993 -5.542 12.685 1.00 98.62 97 GLU A C 1
ATOM 770 O O . GLU A 1 97 ? -14.032 -4.783 12.815 1.00 98.62 97 GLU A O 1
ATOM 775 N N . HIS A 1 98 ? -14.894 -6.715 12.057 1.00 98.75 98 HIS A N 1
ATOM 776 C CA . HIS A 1 98 ? -13.697 -7.138 11.335 1.00 98.75 98 HIS A CA 1
ATOM 777 C C . HIS A 1 98 ? -13.919 -7.004 9.826 1.00 98.75 98 HIS A C 1
ATOM 779 O O . HIS A 1 98 ? -14.761 -7.696 9.258 1.00 98.75 98 HIS A O 1
ATOM 785 N N . ILE A 1 99 ? -13.103 -6.185 9.165 1.00 98.50 99 ILE A N 1
ATOM 786 C CA . ILE A 1 99 ? -13.169 -5.902 7.727 1.00 98.50 99 ILE A CA 1
ATOM 787 C C . ILE A 1 99 ? -11.862 -6.349 7.079 1.00 98.50 99 ILE A C 1
ATOM 789 O O . ILE A 1 99 ? -10.784 -6.034 7.585 1.00 98.50 99 ILE A O 1
ATOM 793 N N . ARG A 1 100 ? -11.948 -7.068 5.956 1.00 98.19 100 ARG A N 1
ATOM 794 C CA . ARG A 1 100 ? -10.792 -7.346 5.095 1.00 98.19 100 ARG A CA 1
ATOM 795 C C . ARG A 1 100 ? -10.807 -6.401 3.902 1.00 98.19 100 ARG A C 1
ATOM 797 O O . ARG A 1 100 ? -11.847 -6.166 3.303 1.00 98.19 100 ARG A O 1
ATOM 804 N N . CYS A 1 101 ? -9.656 -5.831 3.582 1.00 97.50 101 CYS A N 1
ATOM 805 C CA . CYS A 1 101 ? -9.479 -5.001 2.404 1.00 97.50 101 CYS A CA 1
ATOM 806 C C . CYS A 1 101 ? -8.060 -5.192 1.876 1.00 97.50 101 CYS A C 1
ATOM 808 O O . CYS A 1 101 ? -7.113 -4.532 2.299 1.00 97.50 101 CYS A O 1
ATOM 810 N N . GLU A 1 102 ? -7.910 -6.174 0.999 1.00 98.12 102 GLU A N 1
ATOM 811 C CA . GLU A 1 102 ? -6.609 -6.761 0.706 1.00 98.12 102 GLU A CA 1
ATOM 812 C C . GLU A 1 102 ? -5.696 -5.865 -0.140 1.00 98.12 102 GLU A C 1
ATOM 814 O O . GLU A 1 102 ? -6.153 -5.190 -1.075 1.00 98.12 102 GLU A O 1
ATOM 819 N N . ILE A 1 103 ? -4.399 -5.905 0.187 1.00 98.25 103 ILE A N 1
ATOM 820 C CA . ILE A 1 103 ? -3.293 -5.290 -0.558 1.00 98.25 103 ILE A CA 1
ATOM 821 C C . ILE A 1 103 ? -2.119 -6.276 -0.560 1.00 98.25 103 ILE A C 1
ATOM 823 O O . ILE A 1 103 ? -1.731 -6.753 0.511 1.00 98.25 103 ILE A O 1
ATOM 827 N N . ARG A 1 104 ? -1.524 -6.551 -1.722 1.00 97.81 104 ARG A N 1
ATOM 828 C CA . ARG A 1 104 ? -0.381 -7.466 -1.867 1.00 97.81 104 ARG A CA 1
ATOM 829 C C . ARG A 1 104 ? 0.843 -6.972 -1.102 1.00 97.81 104 ARG A C 1
ATOM 831 O O . ARG A 1 104 ? 1.173 -5.784 -1.126 1.00 97.81 104 ARG A O 1
ATOM 838 N N . ASP A 1 105 ? 1.512 -7.879 -0.387 1.00 93.75 105 ASP A N 1
ATOM 839 C CA . ASP A 1 105 ? 2.736 -7.524 0.331 1.00 93.75 105 ASP A CA 1
ATOM 840 C C . ASP A 1 105 ? 3.914 -7.280 -0.615 1.00 93.75 105 ASP A C 1
ATOM 842 O O . ASP A 1 105 ? 3.959 -7.804 -1.726 1.00 93.75 105 ASP A O 1
ATOM 846 N N . PHE A 1 106 ? 4.864 -6.455 -0.169 1.00 92.62 106 PHE A N 1
ATOM 847 C CA . PHE A 1 106 ? 6.073 -6.094 -0.929 1.00 92.62 106 PHE A CA 1
ATOM 848 C C . PHE A 1 106 ? 5.818 -5.530 -2.339 1.00 92.62 106 PHE A C 1
ATOM 850 O O . PHE A 1 106 ? 6.696 -5.559 -3.205 1.00 92.62 106 PHE A O 1
ATOM 857 N N . ASP A 1 107 ? 4.642 -4.935 -2.544 1.00 96.44 107 ASP A N 1
ATOM 858 C CA . ASP A 1 107 ? 4.226 -4.353 -3.812 1.00 96.44 107 ASP A CA 1
ATOM 859 C C . ASP A 1 107 ? 3.725 -2.911 -3.630 1.00 96.44 107 ASP A C 1
ATOM 861 O O . ASP A 1 107 ? 2.594 -2.639 -3.221 1.00 96.44 107 ASP A O 1
ATOM 865 N N . ALA A 1 108 ? 4.603 -1.949 -3.928 1.00 96.12 108 ALA A N 1
ATOM 866 C CA . ALA A 1 108 ? 4.260 -0.531 -3.863 1.00 96.12 108 ALA A CA 1
ATOM 867 C C . ALA A 1 108 ? 3.298 -0.102 -4.986 1.00 96.12 108 ALA A C 1
ATOM 869 O O . ALA A 1 108 ? 2.590 0.898 -4.828 1.00 96.12 108 ALA A O 1
ATOM 870 N N . PHE A 1 109 ? 3.267 -0.834 -6.102 1.00 97.88 109 PHE A N 1
ATOM 871 C CA . PHE A 1 109 ? 2.356 -0.566 -7.205 1.00 97.88 109 PHE A CA 1
ATOM 872 C C . PHE A 1 109 ? 0.936 -0.993 -6.843 1.00 97.88 109 PHE A C 1
ATOM 874 O O . PHE A 1 109 ? 0.017 -0.182 -6.963 1.00 97.88 109 PHE A O 1
ATOM 881 N N . ASP A 1 110 ? 0.762 -2.211 -6.324 1.00 98.38 110 ASP A N 1
ATOM 882 C CA . ASP A 1 110 ? -0.536 -2.681 -5.832 1.00 98.38 110 ASP A CA 1
ATOM 883 C C . ASP A 1 110 ? -1.052 -1.774 -4.711 1.00 98.38 110 ASP A C 1
ATOM 885 O O . ASP A 1 110 ? -2.182 -1.296 -4.783 1.00 98.38 110 ASP A O 1
ATOM 889 N N . LEU A 1 111 ? -0.195 -1.394 -3.754 1.00 98.44 111 LEU A N 1
ATOM 890 C CA . LEU A 1 111 ? -0.546 -0.408 -2.728 1.00 98.44 111 LEU A CA 1
ATOM 891 C C . LEU A 1 111 ? -1.082 0.895 -3.341 1.00 98.44 111 LEU A C 1
ATOM 893 O O . LEU A 1 111 ? -2.168 1.334 -2.970 1.00 98.44 111 LEU A O 1
ATOM 897 N N . ARG A 1 112 ? -0.366 1.501 -4.297 1.00 98.25 112 ARG A N 1
ATOM 898 C CA . ARG A 1 112 ? -0.814 2.725 -4.988 1.00 98.25 112 ARG A CA 1
ATOM 899 C C . ARG A 1 112 ? -2.188 2.536 -5.640 1.00 98.25 112 ARG A C 1
ATOM 901 O O . ARG A 1 112 ? -3.050 3.393 -5.478 1.00 98.25 112 ARG A O 1
ATOM 908 N N . MET A 1 113 ? -2.392 1.437 -6.365 1.00 98.12 113 MET A N 1
ATOM 909 C CA . MET A 1 113 ? -3.646 1.168 -7.082 1.00 98.12 113 MET A CA 1
ATOM 910 C C . MET A 1 113 ? -4.816 0.862 -6.138 1.00 98.12 113 MET A C 1
ATOM 912 O O . MET A 1 113 ? -5.959 1.196 -6.446 1.00 98.12 113 MET A O 1
ATOM 916 N N . ARG A 1 114 ? -4.549 0.238 -4.986 1.00 97.88 114 ARG A N 1
ATOM 917 C CA . ARG A 1 114 ? -5.569 -0.182 -4.015 1.00 97.88 114 ARG A CA 1
ATOM 918 C C . ARG A 1 114 ? -5.954 0.916 -3.031 1.00 97.88 114 ARG A C 1
ATOM 920 O O . ARG A 1 114 ? -7.110 0.944 -2.611 1.00 97.88 114 ARG A O 1
ATOM 927 N N . LEU A 1 115 ? -5.036 1.830 -2.692 1.00 98.25 115 LEU A N 1
ATOM 928 C CA . LEU A 1 115 ? -5.260 2.910 -1.720 1.00 98.25 115 LEU A CA 1
ATOM 929 C C . LEU A 1 115 ? -6.614 3.627 -1.904 1.00 98.25 115 LEU A C 1
ATOM 931 O O . LEU A 1 115 ? -7.340 3.715 -0.917 1.00 98.25 115 LEU A O 1
ATOM 935 N N . PRO A 1 116 ? -7.029 4.073 -3.107 1.00 97.62 116 PRO A N 1
ATOM 936 C CA . PRO A 1 116 ? -8.317 4.748 -3.276 1.00 97.62 116 PRO A CA 1
ATOM 937 C C . PRO A 1 116 ? -9.518 3.927 -2.769 1.00 97.62 116 PRO A C 1
ATOM 939 O O . PRO A 1 116 ? -10.299 4.407 -1.946 1.00 97.62 116 PRO A O 1
ATOM 942 N N . ALA A 1 117 ? -9.642 2.668 -3.200 1.00 96.81 117 ALA A N 1
ATOM 943 C CA . ALA A 1 117 ? -10.752 1.799 -2.802 1.00 96.81 117 ALA A CA 1
ATOM 944 C C . ALA A 1 117 ? -10.675 1.417 -1.314 1.00 96.81 117 ALA A C 1
ATOM 946 O O . ALA A 1 117 ? -11.675 1.479 -0.600 1.00 96.81 117 ALA A O 1
ATOM 947 N N . VAL A 1 118 ? -9.470 1.100 -0.831 1.00 98.06 118 VAL A N 1
ATOM 948 C CA . VAL A 1 118 ? -9.209 0.753 0.573 1.00 98.06 118 VAL A CA 1
ATOM 949 C C . VAL A 1 118 ? -9.596 1.900 1.505 1.00 98.06 118 VAL A C 1
ATOM 951 O O . VAL A 1 118 ? -10.252 1.683 2.526 1.00 98.06 118 VAL A O 1
ATOM 954 N N . LEU A 1 119 ? -9.234 3.135 1.149 1.00 98.25 119 LEU A N 1
ATOM 955 C CA . LEU A 1 119 ? -9.562 4.311 1.946 1.00 98.25 119 LEU A CA 1
ATOM 956 C C . LEU A 1 119 ? -11.057 4.624 1.914 1.00 98.25 119 LEU A C 1
ATOM 958 O O . LEU A 1 119 ? -11.568 5.107 2.920 1.00 98.25 119 LEU A O 1
ATOM 962 N N . SER A 1 120 ? -11.772 4.330 0.821 1.00 98.12 120 SER A N 1
ATOM 963 C CA . SER A 1 120 ? -13.233 4.486 0.790 1.00 98.12 120 SER A CA 1
ATOM 964 C C . SER A 1 120 ? -13.912 3.538 1.782 1.00 98.12 120 SER A C 1
ATOM 966 O O . SER A 1 120 ? -14.753 3.981 2.569 1.00 98.12 120 SER A O 1
ATOM 968 N N . THR A 1 121 ? -13.506 2.263 1.818 1.00 98.31 121 THR A N 1
ATOM 969 C CA . THR A 1 121 ? -14.026 1.294 2.799 1.00 98.31 121 THR A CA 1
ATOM 970 C C . THR A 1 121 ? -13.678 1.712 4.226 1.00 98.31 121 THR A C 1
ATOM 972 O O . THR A 1 121 ? -14.559 1.745 5.086 1.00 98.31 121 THR A O 1
ATOM 975 N N . LEU A 1 122 ? -12.422 2.097 4.486 1.00 98.50 122 LEU A N 1
ATOM 976 C CA . LEU A 1 122 ? -12.002 2.552 5.814 1.00 98.50 122 LEU A CA 1
ATOM 977 C C . LEU A 1 122 ? -12.788 3.792 6.258 1.00 98.50 122 LEU A C 1
ATOM 979 O O . LEU A 1 122 ? -13.309 3.821 7.368 1.00 98.50 122 LEU A O 1
ATOM 983 N N . TYR A 1 123 ? -12.920 4.798 5.391 1.00 98.38 123 TYR A N 1
ATOM 984 C CA . TYR A 1 123 ? -13.663 6.027 5.671 1.00 98.38 123 TYR A CA 1
ATOM 985 C C . TYR A 1 123 ? -15.105 5.741 6.102 1.00 98.38 123 TYR A C 1
ATOM 987 O O . TYR A 1 123 ? -15.559 6.254 7.128 1.00 98.38 123 TYR A O 1
ATOM 995 N N . LYS A 1 124 ? -15.815 4.876 5.371 1.00 97.94 124 LYS A N 1
ATOM 996 C CA . LYS A 1 124 ? -17.199 4.507 5.700 1.00 97.94 124 LYS A CA 1
ATOM 997 C C . LYS A 1 124 ? -17.292 3.690 6.982 1.00 97.94 124 LYS A C 1
ATOM 999 O O . LYS A 1 124 ? -18.161 3.974 7.805 1.00 97.94 124 LYS A O 1
ATOM 1004 N N . ALA A 1 125 ? -16.382 2.738 7.185 1.00 97.75 125 ALA A N 1
ATOM 1005 C CA . ALA A 1 125 ? -16.324 1.944 8.408 1.00 97.75 125 ALA A CA 1
ATOM 1006 C C . ALA A 1 125 ? -16.095 2.828 9.642 1.00 97.75 125 ALA A C 1
ATOM 1008 O O . ALA A 1 125 ? -16.821 2.715 10.627 1.00 97.75 125 ALA A O 1
ATOM 1009 N N . VAL A 1 126 ? -15.150 3.773 9.582 1.00 97.88 126 VAL A N 1
ATOM 1010 C CA . VAL A 1 126 ? -14.889 4.707 10.690 1.00 97.88 126 VAL A CA 1
ATOM 1011 C C . VAL A 1 126 ? -16.079 5.637 10.927 1.00 97.88 126 VAL A C 1
ATOM 1013 O O . VAL A 1 126 ? -16.472 5.832 12.077 1.00 97.88 126 VAL A O 1
ATOM 1016 N N . LYS A 1 127 ? -16.704 6.168 9.866 1.00 97.19 127 LYS A N 1
ATOM 1017 C CA . LYS A 1 127 ? -17.899 7.028 9.964 1.00 97.19 127 LYS A CA 1
ATOM 1018 C C . LYS A 1 127 ? -19.086 6.300 10.606 1.00 97.19 127 LYS A C 1
ATOM 1020 O O . LYS A 1 127 ? -19.835 6.916 11.359 1.00 97.19 127 LYS A O 1
ATOM 1025 N N . ARG A 1 128 ? -19.246 5.004 10.323 1.00 97.38 128 ARG A N 1
ATOM 1026 C CA . ARG A 1 128 ? -20.311 4.147 10.868 1.00 97.38 128 ARG A CA 1
ATOM 1027 C C . ARG A 1 128 ? -20.037 3.712 12.308 1.00 97.38 128 ARG A C 1
ATOM 1029 O O . ARG A 1 128 ? -20.924 3.810 13.151 1.00 97.38 128 ARG A O 1
ATOM 1036 N N . ASN A 1 129 ? -18.830 3.230 12.590 1.00 97.69 129 ASN A N 1
ATOM 1037 C CA . ASN A 1 129 ? -18.525 2.533 13.842 1.00 97.69 129 ASN A CA 1
ATOM 1038 C C . ASN A 1 129 ? -18.025 3.492 14.937 1.00 97.69 129 ASN A C 1
ATOM 1040 O O . ASN A 1 129 ? -18.292 3.284 16.127 1.00 97.69 129 ASN A O 1
ATOM 1044 N N . GLY A 1 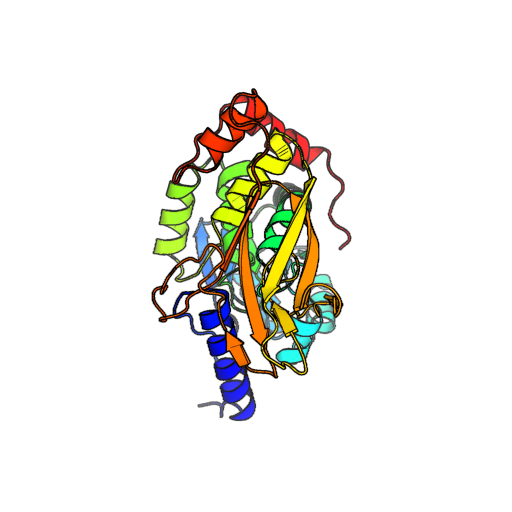130 ? -17.317 4.559 14.549 1.00 95.69 130 GLY A N 1
ATOM 1045 C CA . GLY A 1 130 ? -16.604 5.450 15.464 1.00 95.69 130 GLY A CA 1
ATOM 1046 C C . GLY A 1 130 ? -15.575 4.706 16.326 1.00 95.69 130 GLY A C 1
ATOM 1047 O O . GLY A 1 130 ? -15.071 3.652 15.949 1.00 95.69 130 GLY A O 1
ATOM 1048 N N . GLY A 1 131 ? -15.289 5.233 17.521 1.00 95.06 131 GLY A N 1
ATOM 1049 C CA . GLY A 1 131 ? -14.359 4.605 18.468 1.00 95.06 131 GLY A CA 1
ATOM 1050 C C . GLY A 1 131 ? -12.922 4.523 17.947 1.00 95.06 131 GLY A C 1
ATOM 1051 O O . GLY A 1 131 ? -12.496 5.368 17.161 1.00 95.06 131 GLY A O 1
ATOM 1052 N N . VAL A 1 132 ? -12.166 3.528 18.417 1.00 98.69 132 VAL A N 1
ATOM 1053 C CA . VAL A 1 132 ? -10.778 3.316 17.988 1.00 98.69 132 VAL A CA 1
ATOM 1054 C C . VAL A 1 132 ? -10.742 2.389 16.773 1.00 98.69 132 VAL A C 1
ATOM 1056 O O . VAL A 1 132 ? -11.412 1.355 16.740 1.00 98.69 132 VAL A O 1
ATOM 1059 N N . THR A 1 133 ? -9.937 2.739 15.775 1.00 98.88 133 THR A N 1
ATOM 1060 C CA . THR A 1 133 ? -9.718 1.921 14.575 1.00 98.88 133 THR A CA 1
ATOM 1061 C C . THR A 1 133 ? -8.342 1.274 14.626 1.00 98.88 133 THR A C 1
ATOM 1063 O O . THR A 1 133 ? -7.336 1.958 14.814 1.00 98.88 133 THR A O 1
ATOM 1066 N N . TYR A 1 134 ? -8.297 -0.040 14.431 1.00 98.94 134 TYR A N 1
ATOM 1067 C CA . TYR A 1 134 ? -7.078 -0.833 14.356 1.00 98.94 134 TYR A CA 1
ATOM 1068 C C . TYR A 1 134 ? -6.778 -1.203 12.904 1.00 98.94 134 TYR A C 1
ATOM 1070 O O . TYR A 1 134 ? -7.404 -2.105 12.350 1.00 98.94 134 TYR A O 1
ATOM 1078 N N . VAL A 1 135 ? -5.831 -0.505 12.277 1.00 98.94 135 VAL A N 1
ATOM 1079 C CA . VAL A 1 135 ? -5.393 -0.796 10.904 1.00 98.94 135 VAL A CA 1
ATOM 1080 C C . VAL A 1 135 ? -4.168 -1.701 10.956 1.00 98.94 135 VAL A C 1
ATOM 1082 O O . VAL A 1 135 ? -3.153 -1.338 11.558 1.00 98.94 135 VAL A O 1
ATOM 1085 N N . HIS A 1 136 ? -4.231 -2.865 10.307 1.00 98.88 136 HIS A N 1
ATOM 1086 C CA . HIS A 1 136 ? -3.120 -3.815 10.322 1.00 98.88 136 HIS A CA 1
ATOM 1087 C C . HIS A 1 136 ? -2.855 -4.495 8.980 1.00 98.88 136 HIS A C 1
ATOM 1089 O O . HIS A 1 136 ? -3.706 -4.596 8.101 1.00 98.88 136 HIS A O 1
ATOM 1095 N N . CYS A 1 137 ? -1.618 -4.960 8.836 1.00 98.31 137 CYS A N 1
ATOM 1096 C CA . CYS A 1 137 ? -1.194 -5.897 7.800 1.00 98.31 137 CYS A CA 1
ATOM 1097 C C . CYS A 1 137 ? -0.491 -7.069 8.501 1.00 98.31 137 CYS A C 1
ATOM 1099 O O . CYS A 1 137 ? -0.886 -7.403 9.614 1.00 98.31 137 CYS A O 1
ATOM 1101 N N . THR A 1 138 ? 0.541 -7.674 7.913 1.00 98.44 138 THR A N 1
ATOM 1102 C CA . THR A 1 138 ? 1.338 -8.707 8.598 1.00 98.44 138 THR A CA 1
ATOM 1103 C C . THR A 1 138 ? 2.176 -8.102 9.729 1.00 98.44 138 THR A C 1
ATOM 1105 O O . THR A 1 138 ? 1.867 -8.274 10.904 1.00 98.44 138 THR A O 1
ATOM 1108 N N . ALA A 1 139 ? 3.191 -7.296 9.399 1.00 97.62 139 ALA A N 1
ATOM 1109 C CA . ALA A 1 139 ? 4.085 -6.701 10.397 1.00 97.62 139 ALA A CA 1
ATOM 1110 C C . ALA A 1 139 ? 3.626 -5.336 10.940 1.00 97.62 139 ALA A C 1
ATOM 1112 O O . ALA A 1 139 ? 4.188 -4.815 11.904 1.00 97.62 139 ALA A O 1
ATOM 1113 N N . GLY A 1 140 ? 2.646 -4.693 10.301 1.00 97.94 140 GLY A N 1
ATOM 1114 C CA . GLY A 1 140 ? 2.300 -3.302 10.602 1.00 97.94 140 GLY A CA 1
ATOM 1115 C C . GLY A 1 140 ? 3.402 -2.312 10.224 1.00 97.94 140 GLY A C 1
ATOM 1116 O O . GLY A 1 140 ? 3.542 -1.287 10.883 1.00 97.94 140 GLY A O 1
ATOM 1117 N N . MET A 1 141 ? 4.223 -2.634 9.219 1.00 97.19 141 MET A N 1
ATOM 1118 C CA . MET A 1 141 ? 5.405 -1.842 8.851 1.00 97.19 141 MET A CA 1
ATOM 1119 C C . MET A 1 141 ? 5.368 -1.277 7.427 1.00 97.19 141 MET A C 1
ATOM 1121 O O . MET A 1 141 ? 6.148 -0.382 7.135 1.00 97.19 141 MET A O 1
ATOM 1125 N N . GLY A 1 142 ? 4.436 -1.712 6.570 1.00 96.00 142 GLY A N 1
ATOM 1126 C CA . GLY A 1 142 ? 4.298 -1.218 5.191 1.00 96.00 142 GLY A CA 1
ATOM 1127 C C . GLY A 1 142 ? 2.892 -0.761 4.848 1.00 96.00 142 GLY A C 1
ATOM 1128 O O . GLY A 1 142 ? 2.578 0.423 4.945 1.00 96.00 142 GLY A O 1
ATOM 1129 N N . ARG A 1 143 ? 2.039 -1.723 4.479 1.00 98.56 143 ARG A N 1
ATOM 1130 C CA . ARG A 1 143 ? 0.655 -1.496 4.031 1.00 98.56 143 ARG A CA 1
ATOM 1131 C C . ARG A 1 143 ? -0.179 -0.734 5.068 1.00 98.56 143 ARG A C 1
ATOM 1133 O O . ARG A 1 143 ? -0.746 0.305 4.750 1.00 98.56 143 ARG A O 1
ATOM 1140 N N . ALA A 1 144 ? -0.195 -1.190 6.323 1.00 98.75 144 ALA A N 1
ATOM 1141 C CA . ALA A 1 144 ? -0.983 -0.547 7.380 1.00 98.75 144 ALA A CA 1
ATOM 1142 C C . ALA A 1 144 ? -0.529 0.882 7.727 1.00 98.75 144 ALA A C 1
ATOM 1144 O O . ALA A 1 144 ? -1.379 1.773 7.726 1.00 98.75 144 ALA A O 1
ATOM 1145 N N . PRO A 1 145 ? 0.775 1.153 7.944 1.00 98.75 145 PRO A N 1
ATOM 1146 C CA . PRO A 1 145 ? 1.270 2.521 8.060 1.00 98.75 145 PRO A CA 1
ATOM 1147 C C . PRO A 1 145 ? 0.898 3.410 6.870 1.00 98.75 145 PRO A C 1
ATOM 1149 O O . PRO A 1 145 ? 0.503 4.551 7.083 1.00 98.75 145 PRO A O 1
ATOM 1152 N N . ALA A 1 146 ? 0.977 2.898 5.637 1.00 98.81 146 ALA A N 1
ATOM 1153 C CA . ALA A 1 146 ? 0.616 3.658 4.443 1.00 98.81 146 ALA A CA 1
ATOM 1154 C C . ALA A 1 146 ? -0.877 4.022 4.412 1.00 98.81 146 ALA A C 1
ATOM 1156 O O . ALA A 1 146 ? -1.226 5.179 4.179 1.00 98.81 146 ALA A O 1
ATOM 1157 N N . VAL A 1 147 ? -1.763 3.063 4.702 1.00 98.88 147 VAL A N 1
ATOM 1158 C CA . VAL A 1 147 ? -3.219 3.287 4.760 1.00 98.88 147 VAL A CA 1
ATOM 1159 C C . VAL A 1 147 ? -3.582 4.267 5.876 1.00 98.88 147 VAL A C 1
ATOM 1161 O O . VAL A 1 147 ? -4.312 5.225 5.631 1.00 98.88 147 VAL A O 1
ATOM 1164 N N . ALA A 1 148 ? -3.031 4.091 7.080 1.00 98.88 148 ALA A N 1
ATOM 1165 C CA . ALA A 1 148 ? -3.274 4.994 8.205 1.00 98.88 148 ALA A CA 1
ATOM 1166 C C . ALA A 1 148 ? -2.762 6.416 7.927 1.00 98.88 148 ALA A C 1
ATOM 1168 O O . ALA A 1 148 ? -3.470 7.389 8.184 1.00 98.88 148 ALA A O 1
ATOM 1169 N N . LEU A 1 149 ? -1.567 6.548 7.344 1.00 98.81 149 LEU A N 1
ATOM 1170 C CA . LEU A 1 149 ? -1.004 7.837 6.945 1.00 98.81 149 LEU A CA 1
ATOM 1171 C C . LEU A 1 149 ? -1.857 8.520 5.867 1.00 98.81 149 LEU A C 1
ATOM 1173 O O . LEU A 1 149 ? -2.123 9.718 5.955 1.00 98.81 149 LEU A O 1
ATOM 1177 N N . THR A 1 150 ? -2.345 7.755 4.890 1.00 98.81 150 THR A N 1
ATOM 1178 C CA . THR A 1 150 ? -3.254 8.259 3.851 1.00 98.81 150 THR A CA 1
ATOM 1179 C C . THR A 1 150 ? -4.580 8.722 4.457 1.00 98.81 150 THR A C 1
ATOM 1181 O O . THR A 1 150 ? -5.081 9.783 4.096 1.00 98.81 150 THR A O 1
ATOM 1184 N N . TYR A 1 151 ? -5.118 7.993 5.439 1.00 98.81 151 TYR A N 1
ATOM 1185 C CA . TYR A 1 151 ? -6.330 8.388 6.158 1.00 98.81 151 TYR A CA 1
ATOM 1186 C C . TYR A 1 151 ? -6.133 9.705 6.922 1.00 98.81 151 TYR A C 1
ATOM 1188 O O . TYR A 1 151 ? -6.962 10.611 6.828 1.00 98.81 151 TYR A O 1
ATOM 1196 N N . MET A 1 152 ? -5.005 9.864 7.621 1.00 98.81 152 MET A N 1
ATOM 1197 C CA . MET A 1 152 ? -4.662 11.126 8.286 1.00 98.81 152 MET A CA 1
ATOM 1198 C C . MET A 1 152 ? -4.579 12.291 7.284 1.00 98.81 152 MET A C 1
ATOM 1200 O O . MET A 1 152 ? -5.073 13.386 7.559 1.00 98.81 152 MET A O 1
ATOM 1204 N N . PHE A 1 153 ? -3.980 12.050 6.116 1.00 98.69 153 PHE A N 1
ATOM 1205 C CA . PHE A 1 153 ? -3.763 13.054 5.074 1.00 98.69 153 PHE A CA 1
ATOM 1206 C C . PHE A 1 153 ? -5.059 13.482 4.366 1.00 98.69 153 PHE A C 1
ATOM 1208 O O . PHE A 1 153 ? -5.345 14.680 4.267 1.00 98.69 153 PHE A O 1
ATOM 1215 N N . TRP A 1 154 ? -5.849 12.518 3.889 1.00 98.62 154 TRP A N 1
ATOM 1216 C CA . TRP A 1 154 ? -7.056 12.773 3.097 1.00 98.62 154 TRP A CA 1
ATOM 1217 C C . TRP A 1 154 ? -8.268 13.111 3.963 1.00 98.62 154 TRP A C 1
ATOM 1219 O O . TRP A 1 154 ? -9.032 14.001 3.605 1.00 98.62 154 TRP A O 1
ATOM 1229 N N . VAL A 1 155 ? -8.442 12.422 5.097 1.00 98.38 155 VAL A N 1
ATOM 1230 C CA . VAL A 1 155 ? -9.673 12.485 5.904 1.00 98.38 155 VAL A CA 1
ATOM 1231 C C . VAL A 1 155 ? -9.511 13.378 7.127 1.00 98.38 155 VAL A C 1
ATOM 1233 O O . VAL A 1 155 ? -10.369 14.213 7.393 1.00 98.38 155 VAL A O 1
ATOM 1236 N N . GLN A 1 156 ? -8.416 13.237 7.878 1.00 97.88 156 GLN A N 1
ATOM 1237 C CA . GLN A 1 156 ? -8.212 14.015 9.113 1.00 97.88 156 GLN A CA 1
ATOM 1238 C C . GLN A 1 156 ? -7.549 15.384 8.876 1.00 97.88 156 GLN A C 1
ATOM 1240 O O . GLN A 1 156 ? -7.259 16.094 9.838 1.00 97.88 156 GLN A O 1
ATOM 1245 N N . GLY A 1 157 ? -7.306 15.762 7.617 1.00 97.50 157 GLY A N 1
ATOM 1246 C CA . GLY A 1 157 ? -6.867 17.108 7.235 1.00 97.50 157 GLY A CA 1
ATOM 1247 C C . GLY A 1 157 ? -5.389 17.421 7.483 1.00 97.50 157 GLY A C 1
ATOM 1248 O O . GLY A 1 157 ? -4.987 18.575 7.353 1.00 97.50 157 GLY A O 1
ATOM 1249 N N . TYR A 1 158 ? -4.557 16.433 7.819 1.00 98.31 158 TYR A N 1
ATOM 1250 C CA . TYR A 1 158 ? -3.128 16.668 8.040 1.00 98.31 158 TYR A CA 1
ATOM 1251 C C . TYR A 1 158 ? -2.411 17.095 6.751 1.00 98.31 158 TYR A C 1
ATOM 1253 O O . TYR A 1 158 ? -2.870 16.814 5.641 1.00 98.31 158 TYR A O 1
ATOM 1261 N N . LYS A 1 159 ? -1.246 17.740 6.889 1.00 98.25 159 LYS A N 1
ATOM 1262 C CA . LYS A 1 159 ? -0.214 17.708 5.841 1.00 98.25 159 LYS A CA 1
ATOM 1263 C C . LYS A 1 159 ? 0.435 16.324 5.827 1.00 98.25 159 LYS A C 1
ATOM 1265 O O . LYS A 1 159 ? 0.587 15.710 6.889 1.00 98.25 159 LYS A O 1
ATOM 1270 N N . LEU A 1 160 ? 0.826 15.833 4.649 1.00 98.38 160 LEU A N 1
ATOM 1271 C CA . LEU A 1 160 ? 1.372 14.480 4.513 1.00 98.38 160 LEU A CA 1
ATOM 1272 C C . LEU A 1 160 ? 2.610 14.290 5.397 1.00 98.38 160 LEU A C 1
ATOM 1274 O O . LEU A 1 160 ? 2.690 13.303 6.132 1.00 98.38 160 LEU A O 1
ATOM 1278 N N . MET A 1 161 ? 3.547 15.245 5.389 1.00 98.25 161 MET A N 1
ATOM 1279 C CA . MET A 1 161 ? 4.779 15.091 6.164 1.00 98.25 161 MET A CA 1
ATOM 1280 C C . MET A 1 161 ? 4.589 15.311 7.663 1.00 98.25 161 MET A C 1
ATOM 1282 O O . MET A 1 161 ? 5.335 14.736 8.453 1.00 98.25 161 MET A O 1
ATOM 1286 N N . ASP A 1 162 ? 3.575 16.061 8.090 1.00 98.38 162 ASP A N 1
ATOM 1287 C CA . ASP A 1 162 ? 3.260 16.190 9.517 1.00 98.38 162 ASP A CA 1
ATOM 1288 C C . ASP A 1 162 ? 2.635 14.907 10.072 1.00 98.38 162 ASP A C 1
ATOM 1290 O O . ASP A 1 162 ? 3.046 14.427 11.131 1.00 98.38 162 ASP A O 1
ATOM 1294 N N . ALA A 1 163 ? 1.724 14.278 9.323 1.00 98.44 163 ALA A N 1
ATOM 1295 C CA . ALA A 1 163 ? 1.217 12.955 9.675 1.00 98.44 163 ALA A CA 1
ATOM 1296 C C . ALA A 1 163 ? 2.331 11.891 9.648 1.00 98.44 163 ALA A C 1
ATOM 1298 O O . ALA A 1 163 ? 2.399 11.047 10.543 1.00 98.44 163 ALA A O 1
ATOM 1299 N N . HIS A 1 164 ? 3.256 11.970 8.686 1.00 98.56 164 HIS A N 1
ATOM 1300 C CA . HIS A 1 164 ? 4.419 11.084 8.622 1.00 98.56 164 HIS A CA 1
ATOM 1301 C C . HIS A 1 164 ? 5.324 11.243 9.852 1.00 98.56 164 HIS A C 1
ATOM 1303 O O . HIS A 1 164 ? 5.710 10.245 10.456 1.00 98.56 164 HIS A O 1
ATOM 1309 N N . LYS A 1 165 ? 5.628 12.476 10.283 1.00 98.44 165 LYS A N 1
ATOM 1310 C CA . LYS A 1 165 ? 6.405 12.727 11.514 1.00 98.44 165 LYS A CA 1
ATOM 1311 C C . LYS A 1 165 ? 5.728 12.112 12.740 1.00 98.44 165 LYS A C 1
ATOM 1313 O O . LYS A 1 165 ? 6.408 11.484 13.550 1.00 98.44 165 LYS A O 1
ATOM 1318 N N . ILE A 1 166 ? 4.404 12.249 12.865 1.00 98.56 166 ILE A N 1
ATOM 1319 C CA . ILE A 1 166 ? 3.640 11.624 13.956 1.00 98.56 166 ILE A CA 1
ATOM 1320 C C . ILE A 1 166 ? 3.799 10.104 13.900 1.00 98.56 166 ILE A C 1
ATOM 1322 O O . ILE A 1 166 ? 4.212 9.511 14.896 1.00 98.56 166 ILE A O 1
ATOM 1326 N N . LEU A 1 167 ? 3.543 9.489 12.743 1.00 98.56 167 LEU A N 1
ATOM 1327 C CA . LEU A 1 167 ? 3.689 8.048 12.540 1.00 98.56 167 LEU A CA 1
ATOM 1328 C C . LEU A 1 167 ? 5.086 7.560 12.946 1.00 98.56 167 LEU A C 1
ATOM 1330 O O . LEU A 1 167 ? 5.207 6.688 13.807 1.00 98.56 167 LEU A O 1
ATOM 1334 N N . MET A 1 168 ? 6.134 8.173 12.396 1.00 97.69 168 MET A N 1
ATOM 1335 C CA . MET A 1 168 ? 7.519 7.766 12.638 1.00 97.69 168 MET A CA 1
ATOM 1336 C C . MET A 1 168 ? 7.973 8.006 14.085 1.00 97.69 168 MET A C 1
ATOM 1338 O O . MET A 1 168 ? 8.861 7.307 14.562 1.00 97.69 168 MET A O 1
ATOM 1342 N N . SER A 1 169 ? 7.345 8.937 14.816 1.00 98.12 169 SER A N 1
ATOM 1343 C CA . SER A 1 169 ? 7.596 9.134 16.255 1.00 98.12 169 SER A CA 1
ATOM 1344 C C . SER A 1 169 ? 6.964 8.061 17.151 1.00 98.12 169 SER A C 1
ATOM 1346 O O . SER A 1 169 ? 7.317 7.950 18.325 1.00 98.12 169 SER A O 1
ATOM 1348 N N . LYS A 1 170 ? 5.998 7.297 16.626 1.00 98.19 170 LYS A N 1
ATOM 1349 C CA . LYS A 1 170 ? 5.223 6.300 17.381 1.00 98.19 170 LYS A CA 1
ATOM 1350 C C . LYS A 1 170 ? 5.539 4.869 16.980 1.00 98.19 170 LYS A C 1
ATOM 1352 O O . LYS A 1 170 ? 5.404 3.980 17.817 1.00 98.19 170 LYS A O 1
ATOM 1357 N N . ARG A 1 171 ? 5.919 4.639 15.722 1.00 97.19 171 ARG A N 1
ATOM 1358 C CA . ARG A 1 171 ? 6.175 3.306 15.182 1.00 97.19 171 ARG A CA 1
ATOM 1359 C C . ARG A 1 171 ? 7.231 3.350 14.082 1.00 97.19 171 ARG A C 1
ATOM 1361 O O . ARG A 1 171 ? 7.024 3.971 13.041 1.00 97.19 171 ARG A O 1
ATOM 1368 N N . THR A 1 172 ? 8.330 2.629 14.284 1.00 95.56 172 THR A N 1
ATOM 1369 C CA . THR A 1 172 ? 9.330 2.389 13.236 1.00 95.56 172 THR A CA 1
ATOM 1370 C C . THR A 1 172 ? 8.695 1.556 12.126 1.00 95.56 172 THR A C 1
ATOM 1372 O O . THR A 1 172 ? 8.231 0.441 12.362 1.00 95.56 172 THR A O 1
ATOM 1375 N N . CYS A 1 173 ? 8.627 2.117 10.923 1.00 95.31 173 CYS A N 1
ATOM 1376 C CA . CYS A 1 173 ? 7.998 1.499 9.762 1.00 95.31 173 CYS A CA 1
ATOM 1377 C C . CYS A 1 173 ? 8.489 2.155 8.461 1.00 95.31 173 CYS A C 1
ATOM 1379 O O . CYS A 1 173 ? 9.341 3.042 8.481 1.00 95.31 173 CYS A O 1
ATOM 1381 N N . PHE A 1 174 ? 7.942 1.723 7.326 1.00 94.25 174 PHE A N 1
ATOM 1382 C CA . PHE A 1 174 ? 8.227 2.264 6.003 1.00 94.25 174 PHE A CA 1
ATOM 1383 C C . PHE A 1 174 ? 6.917 2.445 5.198 1.00 94.25 174 PHE A C 1
ATOM 1385 O O . PHE A 1 174 ? 6.515 1.565 4.431 1.00 94.25 174 PHE A O 1
ATOM 1392 N N . PRO A 1 175 ? 6.223 3.592 5.351 1.00 94.69 175 PRO A N 1
ATOM 1393 C CA . PRO A 1 175 ? 4.848 3.809 4.878 1.00 94.69 175 PRO A CA 1
ATOM 1394 C C . PRO A 1 175 ? 4.708 4.122 3.379 1.00 94.69 175 PRO A C 1
ATOM 1396 O O . PRO A 1 175 ? 3.655 4.587 2.957 1.00 94.69 175 PRO A O 1
ATOM 1399 N N . LYS A 1 176 ? 5.748 3.893 2.563 1.00 93.31 176 LYS A N 1
ATOM 1400 C CA . LYS A 1 176 ? 5.697 4.026 1.091 1.00 93.31 176 LYS A CA 1
ATOM 1401 C C . LYS A 1 176 ? 5.125 5.377 0.612 1.00 93.31 176 LYS A C 1
ATOM 1403 O O . LYS A 1 176 ? 4.162 5.409 -0.150 1.00 93.31 176 LYS A O 1
ATOM 1408 N N . LEU A 1 177 ? 5.729 6.495 1.032 1.00 96.75 177 LEU A N 1
ATOM 1409 C CA . LEU A 1 177 ? 5.239 7.853 0.724 1.00 96.75 177 LEU A CA 1
ATOM 1410 C C . LEU A 1 177 ? 4.943 8.085 -0.768 1.00 96.75 177 LEU A C 1
ATOM 1412 O O . LEU A 1 177 ? 3.946 8.722 -1.098 1.00 96.75 177 LEU A O 1
ATOM 1416 N N . ASP A 1 178 ? 5.750 7.529 -1.673 1.00 96.44 178 ASP A N 1
ATOM 1417 C CA . ASP A 1 178 ? 5.526 7.680 -3.115 1.00 96.44 178 ASP A CA 1
ATOM 1418 C C . ASP A 1 178 ? 4.248 6.996 -3.606 1.00 96.44 178 ASP A C 1
ATOM 1420 O O . ASP A 1 178 ? 3.590 7.523 -4.505 1.00 96.44 178 ASP A O 1
ATOM 1424 N N . ALA A 1 179 ? 3.842 5.874 -3.003 1.00 98.00 179 ALA A N 1
ATOM 1425 C CA . ALA A 1 179 ? 2.561 5.241 -3.312 1.00 98.00 179 ALA A CA 1
ATOM 1426 C C . ALA A 1 179 ? 1.392 6.141 -2.883 1.00 98.00 179 ALA A C 1
ATOM 1428 O O . ALA A 1 179 ? 0.445 6.311 -3.646 1.00 98.00 179 ALA A O 1
ATOM 1429 N N . ILE A 1 180 ? 1.500 6.787 -1.715 1.00 98.56 180 ILE A N 1
ATOM 1430 C CA . ILE A 1 180 ? 0.490 7.723 -1.193 1.00 98.56 180 ILE A CA 1
ATOM 1431 C C . ILE A 1 180 ? 0.367 8.955 -2.094 1.00 98.56 180 ILE A C 1
ATOM 1433 O O . ILE A 1 180 ? -0.739 9.317 -2.506 1.00 98.56 180 ILE A O 1
ATOM 1437 N N . ARG A 1 181 ? 1.495 9.590 -2.444 1.00 98.50 181 ARG A N 1
ATOM 1438 C CA . ARG A 1 181 ? 1.512 10.757 -3.342 1.00 98.50 181 ARG A CA 1
ATOM 1439 C C . ARG A 1 181 ? 0.884 10.417 -4.683 1.00 98.50 181 ARG A C 1
ATOM 1441 O O . ARG A 1 181 ? -0.004 11.127 -5.145 1.00 98.50 181 ARG A O 1
ATOM 1448 N N . ASN A 1 182 ? 1.304 9.309 -5.289 1.00 98.38 182 ASN A N 1
ATOM 1449 C CA . ASN A 1 182 ? 0.786 8.928 -6.591 1.00 98.38 182 ASN A CA 1
ATOM 1450 C C . ASN A 1 182 ? -0.694 8.533 -6.543 1.00 98.38 182 ASN A C 1
ATOM 1452 O O . ASN A 1 182 ? -1.421 8.983 -7.413 1.00 98.38 182 ASN A O 1
ATOM 1456 N N . ALA A 1 183 ? -1.167 7.809 -5.524 1.00 98.50 183 ALA A N 1
ATOM 1457 C CA . ALA A 1 183 ? -2.597 7.518 -5.369 1.00 98.50 183 ALA A CA 1
ATOM 1458 C C . ALA A 1 183 ? -3.435 8.800 -5.208 1.00 98.50 183 ALA A C 1
ATOM 1460 O O . ALA A 1 183 ? -4.534 8.902 -5.745 1.00 98.50 183 ALA A O 1
ATOM 1461 N N . THR A 1 184 ? -2.892 9.804 -4.509 1.00 98.56 184 THR A N 1
ATOM 1462 C CA . THR A 1 184 ? -3.528 11.124 -4.368 1.00 98.56 184 THR A CA 1
ATOM 1463 C C . THR A 1 184 ? -3.643 11.813 -5.729 1.00 98.56 184 THR A C 1
ATOM 1465 O O . THR A 1 184 ? -4.711 12.296 -6.094 1.00 98.56 184 THR A O 1
ATOM 1468 N N . ILE A 1 185 ? -2.555 11.821 -6.503 1.00 98.31 185 ILE A N 1
ATOM 1469 C CA . ILE A 1 185 ? -2.530 12.394 -7.854 1.00 98.31 185 ILE A CA 1
ATOM 1470 C C . ILE A 1 185 ? -3.495 11.645 -8.775 1.00 98.31 185 ILE A C 1
ATOM 1472 O O . ILE A 1 185 ? -4.239 12.280 -9.508 1.00 98.31 185 ILE A O 1
ATOM 1476 N N . ASP A 1 186 ? -3.527 10.317 -8.701 1.00 97.88 186 ASP A N 1
ATOM 1477 C CA . ASP A 1 186 ? -4.365 9.475 -9.555 1.00 97.88 186 ASP A CA 1
ATOM 1478 C C . ASP A 1 186 ? -5.860 9.790 -9.389 1.00 97.88 186 ASP A C 1
ATOM 1480 O O . ASP A 1 186 ? -6.587 9.803 -10.381 1.00 97.88 186 ASP A O 1
ATOM 1484 N N . ILE A 1 187 ? -6.320 10.107 -8.171 1.00 97.88 187 ILE A N 1
ATOM 1485 C CA . ILE A 1 187 ? -7.701 10.568 -7.936 1.00 97.88 187 ILE A CA 1
ATOM 1486 C C . ILE A 1 187 ? -7.922 11.969 -8.521 1.00 97.88 187 ILE A C 1
ATOM 1488 O O . ILE A 1 187 ? -8.969 12.238 -9.108 1.00 97.88 187 ILE A O 1
ATOM 1492 N N . LEU A 1 188 ? -6.956 12.874 -8.352 1.00 97.94 188 LEU A N 1
ATOM 1493 C CA . LEU A 1 188 ? -7.117 14.290 -8.695 1.00 97.94 188 LEU A CA 1
ATOM 1494 C C . LEU A 1 188 ? -6.964 14.589 -10.190 1.00 97.94 188 LEU A C 1
ATOM 1496 O O . LEU A 1 188 ? -7.609 15.513 -10.684 1.00 97.94 188 LEU A O 1
ATOM 1500 N N . THR A 1 189 ? -6.120 13.842 -10.901 1.00 96.62 189 THR A N 1
ATOM 1501 C CA . THR A 1 189 ? -5.775 14.094 -12.313 1.00 96.62 189 THR A CA 1
ATOM 1502 C C . THR A 1 189 ? -6.062 12.908 -13.237 1.00 96.62 189 THR A C 1
ATOM 1504 O O . THR A 1 189 ? -5.950 13.030 -14.459 1.00 96.62 189 THR A O 1
ATOM 1507 N N . GLY A 1 190 ? -6.465 11.764 -12.678 1.00 95.19 190 GLY A N 1
ATOM 1508 C CA . GLY A 1 190 ? -6.727 10.538 -13.422 1.00 95.19 190 GLY A CA 1
ATOM 1509 C C . GLY A 1 190 ? -5.466 9.735 -13.764 1.00 95.19 190 GLY A C 1
ATOM 1510 O O . GLY A 1 190 ? -4.335 10.221 -13.769 1.00 95.19 190 GLY A O 1
ATOM 1511 N N . LEU A 1 191 ? -5.674 8.459 -14.095 1.00 92.75 191 LEU A N 1
ATOM 1512 C CA . LEU A 1 191 ? -4.614 7.529 -14.484 1.00 92.75 191 LEU A CA 1
ATOM 1513 C C . LEU A 1 191 ? -4.362 7.575 -15.994 1.00 92.75 191 LEU A C 1
ATOM 1515 O O . LEU A 1 191 ? -5.161 7.074 -16.784 1.00 92.75 191 LEU A O 1
ATOM 1519 N N . LYS A 1 192 ? -3.208 8.111 -16.399 1.00 90.38 192 LYS A N 1
ATOM 1520 C CA . LYS A 1 192 ? -2.731 8.088 -17.791 1.00 90.38 192 LYS A CA 1
ATOM 1521 C C . LYS A 1 192 ? -1.606 7.068 -17.925 1.00 90.38 192 LYS A C 1
ATOM 1523 O O . LYS A 1 192 ? -0.620 7.172 -17.195 1.00 90.38 192 LYS A O 1
ATOM 1528 N N . LYS A 1 193 ? -1.751 6.093 -18.832 1.00 94.38 193 LYS A N 1
ATOM 1529 C CA . LYS A 1 193 ? -0.768 5.018 -19.046 1.00 94.38 193 LYS A CA 1
ATOM 1530 C C . LYS A 1 193 ? -0.129 5.021 -20.431 1.00 94.38 193 LYS A C 1
ATOM 1532 O O . LYS A 1 193 ? -0.806 5.227 -21.440 1.00 94.38 193 LYS A O 1
ATOM 1537 N N . LYS A 1 194 ? 1.173 4.740 -20.478 1.00 94.88 194 LYS A N 1
ATOM 1538 C CA . LYS A 1 194 ? 1.923 4.583 -21.727 1.00 94.88 194 LYS A CA 1
ATOM 1539 C C . LYS A 1 194 ? 2.830 3.369 -21.693 1.00 94.88 194 LYS A C 1
ATOM 1541 O O . LYS A 1 194 ? 3.221 2.888 -20.631 1.00 94.88 194 LYS A O 1
ATOM 1546 N N . TYR A 1 195 ? 3.191 2.907 -22.883 1.00 96.81 195 TYR A N 1
ATOM 1547 C CA . TYR A 1 195 ? 4.133 1.813 -23.022 1.00 96.81 195 TYR A CA 1
ATOM 1548 C C . TYR A 1 195 ? 5.557 2.245 -22.669 1.00 96.81 195 TYR A C 1
ATOM 1550 O O . TYR A 1 195 ? 6.059 3.253 -23.167 1.00 96.81 195 TYR A O 1
ATOM 1558 N N . VAL A 1 196 ? 6.203 1.432 -21.843 1.00 96.38 196 VAL A N 1
ATOM 1559 C CA . VAL A 1 196 ? 7.630 1.455 -21.538 1.00 96.38 196 VAL A CA 1
ATOM 1560 C C . VAL A 1 196 ? 8.220 0.143 -22.034 1.00 96.38 196 VAL A C 1
ATOM 1562 O O . VAL A 1 196 ? 7.643 -0.923 -21.808 1.00 96.38 196 VAL A O 1
ATOM 1565 N N . THR A 1 197 ? 9.361 0.225 -22.712 1.00 96.81 197 THR A N 1
ATOM 1566 C CA . THR A 1 197 ? 10.137 -0.946 -23.120 1.00 96.81 197 THR A CA 1
ATOM 1567 C C . THR A 1 197 ? 11.428 -0.961 -22.317 1.00 96.81 197 THR A C 1
ATOM 1569 O O . THR A 1 197 ? 12.185 0.004 -22.369 1.00 96.81 197 THR A O 1
ATOM 1572 N N . LEU A 1 198 ? 11.652 -2.042 -21.577 1.00 97.00 198 LEU A N 1
ATOM 1573 C CA . LEU A 1 198 ? 12.888 -2.318 -20.847 1.00 97.00 198 LEU A CA 1
ATOM 1574 C C . LEU A 1 198 ? 13.711 -3.302 -21.667 1.00 97.00 198 LEU A C 1
ATOM 1576 O O . LEU A 1 198 ? 13.135 -4.222 -22.262 1.00 97.00 198 LEU A O 1
ATOM 1580 N N . THR A 1 199 ? 15.025 -3.101 -21.737 1.00 96.44 199 THR A N 1
ATOM 1581 C CA . THR A 1 199 ? 15.883 -3.920 -22.601 1.00 96.44 199 THR A CA 1
ATOM 1582 C C . THR A 1 199 ? 17.213 -4.254 -21.957 1.00 96.44 199 THR A C 1
ATOM 1584 O O . THR A 1 199 ? 17.894 -3.386 -21.416 1.00 96.44 199 THR A O 1
ATOM 1587 N N . LEU A 1 200 ? 17.645 -5.497 -22.141 1.00 97.44 200 LEU A N 1
ATOM 1588 C CA . LEU A 1 200 ? 18.941 -5.978 -21.693 1.00 97.44 200 LEU A CA 1
ATOM 1589 C C . LEU A 1 200 ? 19.680 -6.636 -22.860 1.00 97.44 200 LEU A C 1
ATOM 1591 O O . LEU A 1 200 ? 19.150 -7.527 -23.524 1.00 97.44 200 LEU A O 1
ATOM 1595 N N . LYS A 1 201 ? 20.918 -6.205 -23.113 1.00 96.81 201 LYS A N 1
ATOM 1596 C CA . LYS A 1 201 ? 21.768 -6.811 -24.144 1.00 96.81 201 LYS A CA 1
ATOM 1597 C C . LYS A 1 201 ? 22.121 -8.242 -23.752 1.00 96.81 201 LYS A C 1
ATOM 1599 O O . LYS A 1 201 ? 22.621 -8.465 -22.649 1.00 96.81 201 LYS A O 1
ATOM 1604 N N . ASP A 1 202 ? 21.912 -9.182 -24.664 1.00 96.94 202 ASP A N 1
ATOM 1605 C CA . ASP A 1 202 ? 22.261 -10.576 -24.431 1.00 96.94 202 ASP A CA 1
ATOM 1606 C C . ASP A 1 202 ? 23.783 -10.780 -24.353 1.00 96.94 202 ASP A C 1
ATOM 1608 O O . ASP A 1 202 ? 24.564 -10.140 -25.069 1.00 96.94 202 ASP A O 1
ATOM 1612 N N . LYS A 1 203 ? 24.205 -11.678 -23.460 1.00 95.88 203 LYS A N 1
ATOM 1613 C CA . LYS A 1 203 ? 25.596 -12.139 -23.323 1.00 95.88 203 LYS A CA 1
ATOM 1614 C C . LYS A 1 203 ? 25.672 -13.670 -23.248 1.00 95.88 203 LYS A C 1
ATOM 1616 O O . LYS A 1 203 ? 26.601 -14.200 -22.643 1.00 95.88 203 LYS A O 1
ATOM 1621 N N . GLY A 1 204 ? 24.706 -14.365 -23.854 1.00 95.44 204 GLY A N 1
ATOM 1622 C CA . GLY A 1 204 ? 24.558 -15.817 -23.752 1.00 95.44 204 GLY A CA 1
ATOM 1623 C C . GLY A 1 204 ? 23.800 -16.254 -22.500 1.00 95.44 204 GLY A C 1
ATOM 1624 O O . GLY A 1 204 ? 24.121 -17.296 -21.935 1.00 95.44 204 GLY A O 1
ATOM 1625 N N . PHE A 1 205 ? 22.835 -15.447 -22.049 1.00 96.88 205 PHE A N 1
ATOM 1626 C CA . PHE A 1 205 ? 22.011 -15.777 -20.885 1.00 96.88 205 PHE A CA 1
ATOM 1627 C C . PHE A 1 205 ? 21.003 -16.875 -21.233 1.00 96.88 205 PHE A C 1
ATOM 1629 O O . PHE A 1 205 ? 20.528 -16.958 -22.369 1.00 96.88 205 PHE A O 1
ATOM 1636 N N . SER A 1 206 ? 20.648 -17.705 -20.256 1.00 96.69 206 SER A N 1
ATOM 1637 C CA . SER A 1 206 ? 19.606 -18.728 -20.417 1.00 96.69 206 SER A CA 1
ATOM 1638 C C . SER A 1 206 ? 18.233 -18.172 -20.060 1.00 96.69 206 SER A C 1
ATOM 1640 O O . SER A 1 206 ? 17.260 -18.421 -20.775 1.00 96.69 206 SER A O 1
ATOM 1642 N N . THR A 1 207 ? 18.149 -17.396 -18.978 1.00 97.69 207 THR A N 1
ATOM 1643 C CA . THR A 1 207 ? 16.922 -16.723 -18.547 1.00 97.69 207 THR A CA 1
ATOM 1644 C C . THR A 1 207 ? 17.190 -15.283 -18.135 1.00 97.69 207 THR A C 1
ATOM 1646 O O . THR A 1 207 ? 18.203 -14.957 -17.515 1.00 97.69 207 THR A O 1
ATOM 1649 N N . VAL A 1 208 ? 16.245 -14.407 -18.472 1.00 98.19 208 VAL A N 1
ATOM 1650 C CA . VAL A 1 208 ? 16.227 -13.020 -18.012 1.00 98.19 208 VAL A CA 1
ATOM 1651 C C . VAL A 1 208 ? 14.816 -12.696 -17.554 1.00 98.19 208 VAL A C 1
ATOM 1653 O O . VAL A 1 208 ? 13.864 -12.810 -18.324 1.00 98.19 208 VAL A O 1
ATOM 1656 N N . GLU A 1 209 ? 14.685 -12.284 -16.302 1.00 98.38 209 GLU A N 1
ATOM 1657 C CA . GLU A 1 209 ? 13.426 -11.878 -15.685 1.00 98.38 209 GLU A CA 1
ATOM 1658 C C . GLU A 1 209 ? 13.574 -10.491 -15.048 1.00 98.38 209 GLU A C 1
ATOM 1660 O O . GLU A 1 209 ? 14.686 -10.011 -14.820 1.00 98.38 209 GLU A O 1
ATOM 1665 N N . ILE A 1 210 ? 12.451 -9.850 -14.737 1.00 97.50 210 ILE A N 1
ATOM 1666 C CA . ILE A 1 210 ? 12.384 -8.629 -13.929 1.00 97.50 210 ILE A CA 1
ATOM 1667 C C . ILE A 1 210 ? 11.511 -8.869 -12.698 1.00 97.50 210 ILE A C 1
ATOM 1669 O O . ILE A 1 210 ? 10.500 -9.564 -12.781 1.00 97.50 210 ILE A O 1
ATOM 1673 N N . SER A 1 211 ? 11.881 -8.246 -11.580 1.00 96.81 211 SER A N 1
ATOM 1674 C CA . SER A 1 211 ? 11.062 -8.115 -10.371 1.00 96.81 211 SER A CA 1
ATOM 1675 C C . SER A 1 211 ? 10.953 -6.645 -9.935 1.00 96.81 211 SER A C 1
ATOM 1677 O O . SER A 1 211 ? 11.760 -5.811 -10.361 1.00 96.81 211 SER A O 1
ATOM 1679 N N . GLY A 1 212 ? 9.947 -6.313 -9.121 1.00 95.62 212 GLY A N 1
ATOM 1680 C CA . GLY A 1 212 ? 9.572 -4.940 -8.776 1.00 95.62 212 GLY A CA 1
ATOM 1681 C C . GLY A 1 212 ? 8.565 -4.372 -9.778 1.00 95.62 212 GLY A C 1
ATOM 1682 O O . GLY A 1 212 ? 7.521 -4.972 -10.034 1.00 95.62 212 GLY A O 1
ATOM 1683 N N . LEU A 1 213 ? 8.873 -3.215 -10.360 1.00 96.75 213 LEU A N 1
ATOM 1684 C CA . LEU A 1 213 ? 8.083 -2.547 -11.395 1.00 96.75 213 LEU A CA 1
ATOM 1685 C C . LEU A 1 213 ? 6.598 -2.397 -10.997 1.00 96.75 213 LEU A C 1
ATOM 1687 O O . LEU A 1 213 ? 6.295 -1.773 -9.982 1.00 96.75 213 LEU A O 1
ATOM 1691 N N . ASP A 1 214 ? 5.678 -2.944 -11.792 1.00 97.25 214 ASP A N 1
ATOM 1692 C CA . ASP A 1 214 ? 4.232 -2.955 -11.559 1.00 97.25 214 ASP A CA 1
ATOM 1693 C C . ASP A 1 214 ? 3.694 -4.310 -11.073 1.00 97.25 214 ASP A C 1
ATOM 1695 O O . ASP A 1 214 ? 2.484 -4.539 -11.090 1.00 97.25 214 ASP A O 1
ATOM 1699 N N . ILE A 1 215 ? 4.587 -5.219 -10.670 1.00 96.25 215 ILE A N 1
ATOM 1700 C CA . ILE A 1 215 ? 4.225 -6.575 -10.236 1.00 96.25 215 ILE A CA 1
ATOM 1701 C C . ILE A 1 215 ? 4.611 -6.887 -8.790 1.00 96.25 215 ILE A C 1
ATOM 1703 O O . ILE A 1 215 ? 4.094 -7.866 -8.266 1.00 96.25 215 ILE A O 1
ATOM 1707 N N . GLY A 1 216 ? 5.475 -6.079 -8.168 1.00 94.81 216 GLY A N 1
ATOM 1708 C CA . GLY A 1 216 ? 5.976 -6.289 -6.808 1.00 94.81 216 GLY A CA 1
ATOM 1709 C C . GLY A 1 216 ? 7.293 -7.068 -6.753 1.00 94.81 216 GLY A C 1
ATOM 1710 O O . GLY A 1 216 ? 7.730 -7.681 -7.730 1.00 94.81 216 GLY A O 1
ATOM 1711 N N . TRP A 1 217 ? 7.965 -7.020 -5.600 1.00 93.50 217 TRP A N 1
ATOM 1712 C CA . TRP A 1 217 ? 9.272 -7.670 -5.402 1.00 93.50 217 TRP A CA 1
ATOM 1713 C C . TRP A 1 217 ? 9.179 -9.187 -5.172 1.00 93.50 217 TRP A C 1
ATOM 1715 O O . TRP A 1 217 ? 10.173 -9.893 -5.316 1.00 93.50 217 TRP A O 1
ATOM 1725 N N . GLY A 1 218 ? 7.989 -9.703 -4.850 1.00 90.06 218 GLY A N 1
ATOM 1726 C CA . GLY A 1 218 ? 7.742 -11.144 -4.705 1.00 90.06 218 GLY A CA 1
ATOM 1727 C C . GLY A 1 218 ? 7.434 -11.852 -6.028 1.00 90.06 218 GLY A C 1
ATOM 1728 O O . GLY A 1 218 ? 7.256 -13.068 -6.056 1.00 90.06 218 GLY A O 1
ATOM 1729 N N . GLN A 1 219 ? 7.327 -11.104 -7.128 1.00 93.81 219 GLN A N 1
ATOM 1730 C CA . GLN A 1 219 ? 6.889 -11.593 -8.432 1.00 93.81 219 GLN A CA 1
ATOM 1731 C C . GLN A 1 219 ? 8.010 -11.438 -9.460 1.00 93.81 219 GLN A C 1
ATOM 1733 O O . GLN A 1 219 ? 8.901 -10.598 -9.315 1.00 93.81 219 GLN A O 1
ATOM 1738 N N . ARG A 1 220 ? 7.966 -12.262 -10.512 1.00 96.88 220 ARG A N 1
ATOM 1739 C CA . ARG A 1 220 ? 8.930 -12.240 -11.616 1.00 96.88 220 ARG A CA 1
ATOM 1740 C C . ARG A 1 220 ? 8.202 -12.298 -12.947 1.00 96.88 220 ARG A C 1
ATOM 1742 O O . ARG A 1 220 ? 7.214 -13.020 -13.082 1.00 96.88 220 ARG A O 1
ATOM 1749 N N . ILE A 1 221 ? 8.694 -11.548 -13.923 1.00 97.56 221 ILE A N 1
ATOM 1750 C CA . ILE A 1 221 ? 8.197 -11.581 -15.298 1.00 97.56 221 ILE A CA 1
ATOM 1751 C C . ILE A 1 221 ? 9.354 -11.868 -16.263 1.00 97.56 221 ILE A C 1
ATOM 1753 O O . ILE A 1 221 ? 10.347 -11.138 -16.240 1.00 97.56 221 ILE A O 1
ATOM 1757 N N . PRO A 1 222 ? 9.260 -12.911 -17.106 1.00 98.00 222 PRO A N 1
ATOM 1758 C CA . PRO A 1 222 ? 10.312 -13.223 -18.063 1.00 98.00 222 PRO A CA 1
ATOM 1759 C C . PRO A 1 222 ? 10.356 -12.199 -19.202 1.00 98.00 222 PRO A C 1
ATOM 1761 O O . PRO A 1 222 ? 9.325 -11.715 -19.678 1.00 98.00 222 PRO A O 1
ATOM 1764 N N . LEU A 1 223 ? 11.567 -11.899 -19.667 1.00 98.25 223 LEU A N 1
ATOM 1765 C CA . LEU A 1 223 ? 11.820 -11.140 -20.887 1.00 98.25 223 LEU A CA 1
ATOM 1766 C C . LEU A 1 223 ? 11.836 -12.074 -22.098 1.00 98.25 223 LEU A C 1
ATOM 1768 O O . LEU A 1 223 ? 12.098 -13.270 -21.990 1.00 98.25 223 LEU A O 1
ATOM 1772 N N . THR A 1 224 ? 11.602 -11.508 -23.281 1.00 98.19 224 THR A N 1
ATOM 1773 C CA . THR A 1 224 ? 11.722 -12.237 -24.552 1.00 98.19 224 THR A CA 1
ATOM 1774 C C . THR A 1 224 ? 13.006 -11.839 -25.271 1.00 98.19 224 THR A C 1
ATOM 1776 O O . THR A 1 224 ? 13.227 -10.651 -25.509 1.00 98.19 224 THR A O 1
ATOM 1779 N N . LEU A 1 225 ? 13.836 -12.825 -25.629 1.00 97.75 225 LEU A N 1
ATOM 1780 C CA . LEU A 1 225 ? 15.017 -12.625 -26.469 1.00 97.75 225 LEU A CA 1
ATOM 1781 C C . LEU A 1 225 ? 14.610 -12.481 -27.937 1.00 97.75 225 LEU A C 1
ATOM 1783 O O . LEU A 1 225 ? 14.111 -13.426 -28.553 1.00 97.75 225 LEU A O 1
ATOM 1787 N N . ASP A 1 226 ? 14.915 -11.332 -28.522 1.00 96.19 226 ASP A N 1
ATOM 1788 C CA . ASP A 1 226 ? 14.947 -11.169 -29.967 1.00 96.19 226 ASP A CA 1
ATOM 1789 C C . ASP A 1 226 ? 16.340 -11.547 -30.490 1.00 96.19 226 ASP A C 1
ATOM 1791 O O . ASP A 1 226 ? 17.318 -10.812 -30.338 1.00 96.19 226 ASP A O 1
ATOM 1795 N N . LYS A 1 227 ? 16.429 -12.721 -31.128 1.00 91.31 227 LYS A N 1
ATOM 1796 C CA . LYS A 1 227 ? 17.679 -13.245 -31.701 1.00 91.31 227 LYS A CA 1
ATOM 1797 C C . LYS A 1 227 ? 18.210 -12.407 -32.865 1.00 91.31 227 LYS A C 1
ATOM 1799 O O . LYS A 1 227 ? 19.398 -12.494 -33.159 1.00 91.31 227 LYS A O 1
ATOM 1804 N N . GLY A 1 228 ? 17.357 -11.634 -33.538 1.00 94.06 228 GLY A N 1
ATOM 1805 C CA . GLY A 1 228 ? 17.770 -10.763 -34.637 1.00 94.06 228 GLY A CA 1
ATOM 1806 C C . GLY A 1 228 ? 18.540 -9.539 -34.147 1.00 94.06 228 GLY A C 1
ATOM 1807 O O . GLY A 1 228 ? 19.478 -9.100 -34.808 1.00 94.06 228 GLY A O 1
ATOM 1808 N N . THR A 1 229 ? 18.174 -9.014 -32.976 1.00 94.56 229 THR A N 1
ATOM 1809 C CA . THR A 1 229 ? 18.809 -7.829 -32.377 1.00 94.56 229 THR A CA 1
ATOM 1810 C C . THR A 1 229 ? 19.817 -8.169 -31.278 1.00 94.56 229 THR A C 1
ATOM 1812 O O . THR A 1 229 ? 20.705 -7.363 -30.999 1.00 94.56 229 THR A O 1
ATOM 1815 N N . GLY A 1 230 ? 19.721 -9.354 -30.667 1.00 96.50 230 GLY A N 1
ATOM 1816 C CA . GLY A 1 230 ? 20.543 -9.752 -29.521 1.00 96.50 230 GLY A CA 1
ATOM 1817 C C . GLY A 1 230 ? 20.122 -9.066 -28.219 1.00 96.50 230 GLY A C 1
ATOM 1818 O O . GLY A 1 230 ? 20.964 -8.827 -27.352 1.00 96.50 230 GLY A O 1
ATOM 1819 N N . PHE A 1 231 ? 18.840 -8.707 -28.089 1.00 97.44 231 PHE A N 1
ATOM 1820 C CA . PHE A 1 231 ? 18.291 -8.050 -26.903 1.00 97.44 231 PHE A CA 1
ATOM 1821 C C . PHE A 1 231 ? 17.139 -8.842 -26.294 1.00 97.44 231 PHE A C 1
ATOM 1823 O O . PHE A 1 231 ? 16.219 -9.289 -26.979 1.00 97.44 231 PHE A O 1
ATOM 1830 N N . TRP A 1 232 ? 17.169 -8.943 -24.972 1.00 98.19 232 TRP A N 1
ATOM 1831 C CA . TRP A 1 232 ? 16.019 -9.285 -24.152 1.00 98.19 232 TRP A CA 1
ATOM 1832 C C . TRP A 1 232 ? 15.150 -8.043 -23.992 1.00 98.19 232 TRP A C 1
ATOM 1834 O O . TRP A 1 232 ? 15.675 -6.962 -23.723 1.00 98.19 232 TRP A O 1
ATOM 1844 N N . SER A 1 233 ? 13.833 -8.175 -24.141 1.00 97.44 233 SER A N 1
ATOM 1845 C CA . SER A 1 233 ? 12.908 -7.049 -23.989 1.00 97.44 233 SER A CA 1
ATOM 1846 C C . SER A 1 233 ? 11.645 -7.402 -23.210 1.00 97.44 233 SER A C 1
ATOM 1848 O O . SER A 1 233 ? 11.146 -8.530 -23.265 1.00 97.44 233 SER A O 1
ATOM 1850 N N . LEU A 1 234 ? 11.124 -6.404 -22.496 1.00 97.69 234 LEU A N 1
ATOM 1851 C CA . LEU A 1 234 ? 9.815 -6.423 -21.851 1.00 97.69 234 LEU A CA 1
ATOM 1852 C C . LEU A 1 234 ? 9.083 -5.117 -22.156 1.00 97.69 234 LEU A C 1
ATOM 1854 O O . LEU A 1 234 ? 9.597 -4.034 -21.884 1.00 97.69 234 LEU A O 1
ATOM 1858 N N . LYS A 1 235 ? 7.858 -5.220 -22.674 1.00 97.50 235 LYS A N 1
ATOM 1859 C CA . LYS A 1 235 ? 6.968 -4.077 -22.901 1.00 97.50 235 LYS A CA 1
ATOM 1860 C C . LYS A 1 235 ? 5.865 -4.068 -21.843 1.00 97.50 235 LYS A C 1
ATOM 1862 O O . LYS A 1 235 ? 5.131 -5.047 -21.719 1.00 97.50 235 LYS A O 1
ATOM 1867 N N . ARG A 1 236 ? 5.731 -2.970 -21.097 1.00 97.56 236 ARG A N 1
ATOM 1868 C CA . ARG A 1 236 ? 4.705 -2.775 -20.054 1.00 97.56 236 ARG A CA 1
ATOM 1869 C C . ARG A 1 236 ? 3.944 -1.485 -20.279 1.00 97.56 236 ARG A C 1
ATOM 1871 O O . ARG A 1 236 ? 4.520 -0.504 -20.730 1.00 97.56 236 ARG A O 1
ATOM 1878 N N . GLU A 1 237 ? 2.659 -1.482 -19.959 1.00 97.44 237 GLU A N 1
ATOM 1879 C CA . GLU A 1 237 ? 1.848 -0.269 -19.937 1.00 97.44 237 GLU A CA 1
ATOM 1880 C C . GLU A 1 237 ? 1.793 0.265 -18.500 1.00 97.44 237 GLU A C 1
ATOM 1882 O O . GLU A 1 237 ? 1.175 -0.344 -17.629 1.00 97.44 237 GLU A O 1
ATOM 1887 N N . LEU A 1 238 ? 2.457 1.394 -18.247 1.00 97.69 238 LEU A N 1
ATOM 1888 C CA . LEU A 1 238 ? 2.652 1.946 -16.906 1.00 97.69 238 LEU A CA 1
ATOM 1889 C C . LEU A 1 238 ? 2.014 3.335 -16.777 1.00 97.69 238 LEU A C 1
ATOM 1891 O O . LEU A 1 238 ? 2.094 4.125 -17.726 1.00 97.69 238 LEU A O 1
ATOM 1895 N N . PRO A 1 239 ? 1.403 3.664 -15.621 1.00 97.56 239 PRO A N 1
ATOM 1896 C CA . PRO A 1 239 ? 0.959 5.020 -15.340 1.00 97.56 239 PRO A CA 1
ATOM 1897 C C . PRO A 1 239 ? 2.146 5.949 -15.069 1.00 97.56 239 PRO A C 1
ATOM 1899 O O . PRO A 1 239 ? 3.276 5.500 -14.901 1.00 97.56 239 PRO A O 1
ATOM 1902 N N . GLU A 1 240 ? 1.907 7.256 -14.986 1.00 97.00 240 GLU A N 1
ATOM 1903 C CA . GLU A 1 240 ? 2.945 8.198 -14.556 1.00 97.00 240 GLU A CA 1
ATOM 1904 C C . GLU A 1 240 ? 3.501 7.871 -13.172 1.00 97.00 240 GLU A C 1
ATOM 1906 O O . GLU A 1 240 ? 2.754 7.537 -12.250 1.00 97.00 240 GLU A O 1
ATOM 1911 N N . GLY A 1 241 ? 4.813 8.007 -13.014 1.00 96.12 241 GLY A N 1
ATOM 1912 C CA . GLY A 1 241 ? 5.515 7.684 -11.778 1.00 96.12 241 GLY A CA 1
ATOM 1913 C C . GLY A 1 241 ? 6.947 7.230 -12.026 1.00 96.12 241 GLY A C 1
ATOM 1914 O O . GLY A 1 241 ? 7.441 7.238 -13.155 1.00 96.12 241 GLY A O 1
ATOM 1915 N N . GLN A 1 242 ? 7.612 6.840 -10.945 1.00 96.00 242 GLN A N 1
ATOM 1916 C CA . GLN A 1 242 ? 8.916 6.194 -10.973 1.00 96.00 242 GLN A CA 1
ATOM 1917 C C . GLN A 1 242 ? 8.760 4.793 -10.386 1.00 96.00 242 GLN A C 1
ATOM 1919 O O . GLN A 1 242 ? 8.271 4.649 -9.268 1.00 96.00 242 GLN A O 1
ATOM 1924 N N . PHE A 1 243 ? 9.149 3.778 -11.151 1.00 96.44 243 PHE A N 1
ATOM 1925 C CA . PHE A 1 243 ? 8.978 2.372 -10.792 1.00 96.44 243 PHE A CA 1
ATOM 1926 C C . PHE A 1 243 ? 10.348 1.724 -10.700 1.00 96.44 243 PHE A C 1
ATOM 1928 O O . PHE A 1 243 ? 11.026 1.584 -11.719 1.00 96.44 243 PHE A O 1
ATOM 1935 N N . GLU A 1 244 ? 10.771 1.373 -9.490 1.00 95.56 244 GLU A N 1
ATOM 1936 C CA . GLU A 1 244 ? 12.013 0.633 -9.295 1.00 95.56 244 GLU A CA 1
ATOM 1937 C C . GLU A 1 244 ? 11.837 -0.829 -9.685 1.00 95.56 244 GLU A C 1
ATOM 1939 O O . GLU A 1 244 ? 10.788 -1.424 -9.444 1.00 95.56 244 GLU A O 1
ATOM 1944 N N . TYR A 1 245 ? 12.863 -1.404 -10.295 1.00 96.06 245 TYR A N 1
ATOM 1945 C CA . TYR A 1 245 ? 12.885 -2.796 -10.712 1.00 96.06 245 TYR A CA 1
ATOM 1946 C C . TYR A 1 245 ? 14.316 -3.326 -10.725 1.00 96.06 245 TYR A C 1
ATOM 1948 O O . TYR A 1 245 ? 15.288 -2.568 -10.640 1.00 96.06 245 TYR A O 1
ATOM 1956 N N . LYS A 1 246 ? 14.464 -4.642 -10.837 1.00 95.69 246 LYS A N 1
ATOM 1957 C CA . LYS A 1 246 ? 15.775 -5.282 -10.945 1.00 95.69 246 LYS A CA 1
ATOM 1958 C C . LYS A 1 246 ? 15.695 -6.527 -11.812 1.00 95.69 246 LYS A C 1
ATOM 1960 O O . LYS A 1 246 ? 14.656 -7.189 -11.841 1.00 95.69 246 LYS A O 1
ATOM 1965 N N . TYR A 1 247 ? 16.780 -6.824 -12.520 1.00 97.19 247 TYR A N 1
ATOM 1966 C CA . TYR A 1 247 ? 16.871 -8.024 -13.338 1.00 97.19 247 TYR A CA 1
ATOM 1967 C C . TYR A 1 247 ? 17.242 -9.231 -12.490 1.00 97.19 247 TYR A C 1
ATOM 1969 O O . TYR A 1 247 ? 17.986 -9.123 -11.512 1.00 97.19 247 TYR A O 1
ATOM 1977 N N . ILE A 1 248 ? 16.766 -10.389 -12.922 1.00 97.44 248 ILE A N 1
ATOM 1978 C CA . ILE A 1 248 ? 17.197 -11.695 -12.445 1.00 97.44 248 ILE A CA 1
ATOM 1979 C C . ILE A 1 248 ? 17.709 -12.432 -13.680 1.00 97.44 248 ILE A C 1
ATOM 1981 O O . ILE A 1 248 ? 16.932 -12.776 -14.570 1.00 97.44 248 ILE A O 1
ATOM 1985 N N . ILE A 1 249 ? 19.027 -12.584 -13.775 1.00 97.44 249 ILE A N 1
ATOM 1986 C CA . ILE A 1 249 ? 19.712 -13.166 -14.935 1.00 97.44 249 ILE A CA 1
ATOM 1987 C C . ILE A 1 249 ? 20.289 -14.498 -14.489 1.00 97.44 249 ILE A C 1
ATOM 1989 O O . ILE A 1 249 ? 21.115 -14.520 -13.578 1.00 97.44 249 ILE A O 1
ATOM 1993 N N . ASP A 1 250 ? 19.827 -15.593 -15.089 1.00 96.94 250 ASP A N 1
ATOM 1994 C CA . ASP A 1 250 ? 20.222 -16.957 -14.713 1.00 96.94 250 ASP A CA 1
ATOM 1995 C C . ASP A 1 250 ? 20.086 -17.226 -13.195 1.00 96.94 250 ASP A C 1
ATOM 1997 O O . ASP A 1 250 ? 20.889 -17.922 -12.580 1.00 96.94 250 ASP A O 1
ATOM 2001 N N . GLY A 1 251 ? 19.052 -16.643 -12.575 1.00 94.06 251 GLY A N 1
ATOM 2002 C CA . GLY A 1 251 ? 18.764 -16.758 -11.140 1.00 94.06 251 GLY A CA 1
ATOM 2003 C C . GLY A 1 251 ? 19.448 -15.718 -10.244 1.00 94.06 251 GLY A C 1
ATOM 2004 O O . GLY A 1 251 ? 19.131 -15.652 -9.057 1.00 94.06 251 GLY A O 1
ATOM 2005 N N . GLU A 1 252 ? 20.325 -14.867 -10.782 1.00 94.56 252 GLU A N 1
ATOM 2006 C CA . GLU A 1 252 ? 21.058 -13.864 -10.006 1.00 94.56 252 GLU A CA 1
ATOM 2007 C C . GLU A 1 252 ? 20.481 -12.452 -10.146 1.00 94.56 252 GLU A C 1
ATOM 2009 O O . GLU A 1 252 ? 20.305 -11.933 -11.250 1.00 94.56 252 GLU A O 1
ATOM 2014 N N . TRP A 1 253 ? 20.264 -11.786 -9.009 1.00 93.88 253 TRP A N 1
ATOM 2015 C CA . TRP A 1 253 ? 19.803 -10.399 -8.961 1.00 93.88 253 TRP A CA 1
ATOM 2016 C C . TRP A 1 253 ? 20.884 -9.427 -9.428 1.00 93.88 253 TRP A C 1
ATOM 2018 O O . TRP A 1 253 ? 21.932 -9.283 -8.794 1.00 93.88 253 TRP A O 1
ATOM 2028 N N . ARG A 1 254 ? 20.611 -8.690 -10.503 1.00 93.69 254 ARG A N 1
ATOM 2029 C CA . ARG A 1 254 ? 21.543 -7.731 -11.106 1.00 93.69 254 ARG A CA 1
ATOM 2030 C C . ARG A 1 254 ? 20.804 -6.465 -11.523 1.00 93.69 254 ARG A C 1
ATOM 2032 O O . ARG A 1 254 ? 19.656 -6.510 -11.951 1.00 93.69 254 ARG A O 1
ATOM 2039 N N . HIS A 1 255 ? 21.465 -5.321 -11.386 1.00 94.19 255 HIS A N 1
ATOM 2040 C CA . HIS A 1 255 ? 20.998 -4.096 -12.032 1.00 94.19 255 HIS A CA 1
ATOM 2041 C C . HIS A 1 255 ? 21.738 -3.936 -13.364 1.00 94.19 255 HIS A C 1
ATOM 2043 O O . HIS A 1 255 ? 22.870 -4.397 -13.517 1.00 94.19 255 HIS A O 1
ATOM 2049 N N . ASN A 1 256 ? 21.086 -3.315 -14.335 1.00 94.12 256 ASN A N 1
ATOM 2050 C CA . ASN A 1 256 ? 21.674 -2.967 -15.614 1.00 94.12 256 ASN A CA 1
ATOM 2051 C C . ASN A 1 256 ? 22.341 -1.592 -15.510 1.00 94.12 256 ASN A C 1
ATOM 2053 O O . ASN A 1 256 ? 21.660 -0.589 -15.320 1.00 94.12 256 ASN A O 1
ATOM 2057 N N . GLU A 1 257 ? 23.661 -1.542 -15.673 1.00 93.62 257 GLU A N 1
ATOM 2058 C CA . GLU A 1 257 ? 24.448 -0.299 -15.630 1.00 93.62 257 GLU A CA 1
ATOM 2059 C C . GLU A 1 257 ? 24.148 0.651 -16.807 1.00 93.62 257 GLU A C 1
ATOM 2061 O O . GLU A 1 257 ? 24.515 1.823 -16.767 1.00 93.62 257 GLU A O 1
ATOM 2066 N N . LEU A 1 258 ? 23.489 0.154 -17.862 1.00 93.56 258 LEU A N 1
ATOM 2067 C CA . LEU A 1 258 ? 23.130 0.932 -19.053 1.00 93.56 258 LEU A CA 1
ATOM 2068 C C . LEU A 1 258 ? 21.730 1.560 -18.976 1.00 93.56 258 LEU A C 1
ATOM 2070 O O . LEU A 1 258 ? 21.375 2.360 -19.840 1.00 93.56 258 LEU A O 1
ATOM 2074 N N . GLU A 1 259 ? 20.931 1.200 -17.973 1.00 94.06 259 GLU A N 1
ATOM 2075 C CA . GLU A 1 259 ? 19.614 1.789 -17.714 1.00 94.06 259 GLU A CA 1
ATOM 2076 C C . GLU A 1 259 ? 19.671 2.669 -16.457 1.00 94.06 259 GLU A C 1
ATOM 2078 O O . GLU A 1 259 ? 20.528 2.457 -15.601 1.00 94.06 259 GLU A O 1
ATOM 2083 N N . PRO A 1 260 ? 18.766 3.654 -16.294 1.00 95.75 260 PRO A N 1
ATOM 2084 C CA . PRO A 1 260 ? 18.728 4.466 -15.083 1.00 95.75 260 PRO A CA 1
ATOM 2085 C C . PRO A 1 260 ? 18.594 3.603 -13.823 1.00 95.75 260 PRO A C 1
ATOM 2087 O O . PRO A 1 260 ? 17.815 2.646 -13.798 1.00 95.75 260 PRO A O 1
ATOM 2090 N N . PHE A 1 261 ? 19.340 3.947 -12.773 1.00 94.62 261 PHE A N 1
ATOM 2091 C CA . PHE A 1 261 ? 19.320 3.242 -11.493 1.00 94.62 261 PHE A CA 1
ATOM 2092 C C . PHE A 1 261 ? 19.402 4.196 -10.295 1.00 94.62 261 PHE A C 1
ATOM 2094 O O . PHE A 1 261 ? 19.894 5.321 -10.404 1.00 94.62 261 PHE A O 1
ATOM 2101 N N . THR A 1 262 ? 18.877 3.752 -9.157 1.00 88.44 262 THR A N 1
ATOM 2102 C CA . THR A 1 262 ? 18.958 4.395 -7.844 1.00 88.44 262 THR A CA 1
ATOM 2103 C C . THR A 1 262 ? 19.855 3.579 -6.918 1.00 88.44 262 THR A C 1
ATOM 2105 O O . THR A 1 262 ? 19.940 2.353 -7.021 1.00 88.44 262 THR A O 1
ATOM 2108 N N . GLY A 1 263 ? 20.506 4.267 -5.980 1.00 82.12 263 GLY A N 1
ATOM 2109 C CA . GLY A 1 263 ? 21.252 3.644 -4.892 1.00 82.12 263 GLY A CA 1
ATOM 2110 C C . GLY A 1 263 ? 22.779 3.779 -4.984 1.00 82.12 263 GLY A C 1
ATOM 2111 O O . GLY A 1 263 ? 23.283 4.540 -5.813 1.00 82.12 263 GLY A O 1
ATOM 2112 N N . PRO A 1 264 ? 23.514 3.071 -4.104 1.00 83.25 264 PRO A N 1
ATOM 2113 C CA . PRO A 1 264 ? 22.991 2.104 -3.131 1.00 83.25 264 PRO A CA 1
ATOM 2114 C C . PRO A 1 264 ? 22.074 2.752 -2.079 1.00 83.25 264 PRO A C 1
ATOM 2116 O O . PRO A 1 264 ? 22.332 3.865 -1.617 1.00 83.25 264 PRO A O 1
ATOM 2119 N N . ASN A 1 265 ? 20.981 2.075 -1.717 1.00 76.62 265 ASN A N 1
ATOM 2120 C CA . ASN A 1 265 ? 20.156 2.457 -0.568 1.00 76.62 265 ASN A CA 1
ATOM 2121 C C . ASN A 1 265 ? 20.899 2.162 0.756 1.00 76.62 265 ASN A C 1
ATOM 2123 O O . ASN A 1 265 ? 22.051 1.724 0.751 1.00 76.62 265 ASN A O 1
ATOM 2127 N N . LYS A 1 266 ? 20.255 2.404 1.906 1.00 70.50 266 LYS A N 1
ATOM 2128 C CA . LYS A 1 266 ? 20.879 2.199 3.231 1.00 70.50 266 LYS A CA 1
ATOM 2129 C C . LYS A 1 266 ? 21.368 0.764 3.470 1.00 70.50 266 LYS A C 1
ATOM 2131 O O . LYS A 1 266 ? 22.273 0.577 4.276 1.00 70.50 266 LYS A O 1
ATOM 2136 N N . ASP A 1 267 ? 20.821 -0.195 2.733 1.00 66.38 267 ASP A N 1
ATOM 2137 C CA . ASP A 1 267 ? 21.129 -1.620 2.836 1.00 66.38 267 ASP A CA 1
ATOM 2138 C C . ASP A 1 267 ? 22.078 -2.094 1.716 1.00 66.38 267 ASP A C 1
ATOM 2140 O O . ASP A 1 267 ? 22.309 -3.287 1.537 1.00 66.38 267 ASP A O 1
ATOM 2144 N N . GLY A 1 268 ? 22.650 -1.165 0.940 1.00 79.56 268 GLY A N 1
ATOM 2145 C CA . GLY A 1 268 ? 23.596 -1.481 -0.131 1.00 79.56 268 GLY A CA 1
ATOM 2146 C C . GLY A 1 268 ? 22.942 -1.942 -1.436 1.00 79.56 268 GLY A C 1
ATOM 2147 O O . GLY A 1 268 ? 23.645 -2.356 -2.359 1.00 79.56 268 GLY A O 1
ATOM 2148 N N . HIS A 1 269 ? 21.613 -1.878 -1.553 1.00 81.62 269 HIS A N 1
ATOM 2149 C CA . HIS A 1 269 ? 20.907 -2.314 -2.753 1.00 81.62 269 HIS A CA 1
ATOM 2150 C C . HIS A 1 269 ? 20.809 -1.195 -3.795 1.00 81.62 269 HIS A C 1
ATOM 2152 O O . HIS A 1 269 ? 20.345 -0.091 -3.510 1.00 81.62 269 HIS A O 1
ATOM 2158 N N . THR A 1 270 ? 21.211 -1.523 -5.022 1.00 89.81 270 THR A N 1
ATOM 2159 C CA . THR A 1 270 ? 20.999 -0.712 -6.229 1.00 89.81 270 THR A CA 1
ATOM 2160 C C . THR A 1 270 ? 19.872 -1.323 -7.059 1.00 89.81 270 THR A C 1
ATOM 2162 O O . THR A 1 270 ? 19.895 -2.538 -7.307 1.00 89.81 270 THR A O 1
ATOM 2165 N N . ASN A 1 271 ? 18.925 -0.495 -7.500 1.00 93.75 271 ASN A N 1
ATOM 2166 C CA . ASN A 1 271 ? 17.780 -0.878 -8.332 1.00 93.75 271 ASN A CA 1
ATOM 2167 C C . ASN A 1 271 ? 17.776 -0.054 -9.618 1.00 93.75 271 ASN A C 1
ATOM 2169 O O . ASN A 1 271 ? 18.100 1.128 -9.589 1.00 93.75 271 ASN A O 1
ATOM 2173 N N . ASN A 1 272 ? 17.366 -0.635 -10.742 1.00 96.56 272 ASN A N 1
ATOM 2174 C CA . ASN A 1 272 ? 17.002 0.174 -11.902 1.00 96.56 272 ASN A CA 1
ATOM 2175 C C . ASN A 1 272 ? 15.679 0.904 -11.644 1.00 96.56 272 ASN A C 1
ATOM 2177 O O . ASN A 1 272 ? 14.918 0.525 -10.754 1.00 96.56 272 ASN A O 1
ATOM 2181 N N . TYR A 1 273 ? 15.372 1.935 -12.430 1.00 96.44 273 TYR A N 1
ATOM 2182 C CA . TYR A 1 273 ? 14.047 2.551 -12.407 1.00 96.44 273 TYR A CA 1
ATOM 2183 C C . TYR A 1 273 ? 13.547 2.956 -13.792 1.00 96.44 273 TYR A C 1
ATOM 2185 O O . TYR A 1 273 ? 14.302 3.383 -14.665 1.00 96.44 273 TYR A O 1
ATOM 2193 N N . ALA A 1 274 ? 12.233 2.856 -13.978 1.00 96.75 274 ALA A N 1
ATOM 2194 C CA . ALA A 1 274 ? 11.518 3.380 -15.131 1.00 96.75 274 ALA A CA 1
ATOM 2195 C C . ALA A 1 274 ? 10.768 4.650 -14.719 1.00 96.75 274 ALA A C 1
ATOM 2197 O O . ALA A 1 274 ? 9.908 4.608 -13.838 1.00 96.75 274 ALA A O 1
ATOM 2198 N N . LYS A 1 275 ? 11.084 5.786 -15.351 1.00 95.69 275 LYS A N 1
ATOM 2199 C CA . LYS A 1 275 ? 10.396 7.062 -15.110 1.00 95.69 275 LYS A CA 1
ATOM 2200 C C . LYS A 1 275 ? 9.409 7.361 -16.236 1.00 95.69 275 LYS A C 1
ATOM 2202 O O . LYS A 1 275 ? 9.790 7.516 -17.394 1.00 95.69 275 LYS A O 1
ATOM 2207 N N . VAL A 1 276 ? 8.135 7.474 -15.883 1.00 96.06 276 VAL A N 1
ATOM 2208 C CA . VAL A 1 276 ? 7.016 7.691 -16.802 1.00 96.06 276 VAL A CA 1
ATOM 2209 C C . VAL A 1 276 ? 6.447 9.085 -16.555 1.00 96.06 276 VAL A C 1
ATOM 2211 O O . VAL A 1 276 ? 5.895 9.354 -15.492 1.00 96.06 276 VAL A O 1
ATOM 2214 N N . VAL A 1 277 ? 6.597 9.973 -17.541 1.00 93.00 277 VAL A N 1
ATOM 2215 C CA . VAL A 1 277 ? 6.138 11.378 -17.491 1.00 93.00 277 VAL A CA 1
ATOM 2216 C C . VAL A 1 277 ? 5.348 11.709 -18.752 1.00 93.00 277 VAL A C 1
ATOM 2218 O O . VAL A 1 277 ? 5.824 11.379 -19.836 1.00 93.00 277 VAL A O 1
ATOM 2221 N N . TYR A 1 278 ? 4.175 12.330 -18.650 1.00 90.62 278 TYR A N 1
ATOM 2222 C CA . TYR A 1 278 ? 3.430 12.842 -19.808 1.00 90.62 278 TYR A CA 1
ATOM 2223 C C . TYR A 1 278 ? 3.920 14.236 -20.197 1.00 90.62 278 TYR A C 1
ATOM 2225 O O . TYR A 1 278 ? 5.067 14.383 -20.608 1.00 90.62 278 TYR A O 1
ATOM 2233 N N . ASP A 1 279 ? 3.053 15.238 -20.089 1.00 90.81 279 ASP A N 1
ATOM 2234 C CA . ASP A 1 279 ? 3.315 16.626 -20.412 1.00 90.81 279 ASP A CA 1
ATOM 2235 C C . ASP A 1 279 ? 3.380 17.421 -19.101 1.00 90.81 279 ASP A C 1
ATOM 2237 O O . ASP A 1 279 ? 2.326 17.740 -18.535 1.00 90.81 279 ASP A O 1
ATOM 2241 N N . PRO A 1 280 ? 4.592 17.744 -18.611 1.00 89.75 280 PRO A N 1
ATOM 2242 C CA . PRO A 1 280 ? 4.775 18.545 -17.404 1.00 89.75 280 PRO A CA 1
ATOM 2243 C C . PRO A 1 280 ? 4.171 19.947 -17.512 1.00 89.75 280 PRO A C 1
ATOM 2245 O O . PRO A 1 280 ? 3.872 20.551 -16.490 1.00 89.75 280 PRO A O 1
ATOM 2248 N N . THR A 1 281 ? 3.982 20.464 -18.732 1.00 92.00 281 THR A N 1
ATOM 2249 C CA . THR A 1 281 ? 3.474 21.823 -18.976 1.00 92.00 281 THR A CA 1
ATOM 2250 C C . THR A 1 281 ? 1.949 21.903 -18.973 1.00 92.00 281 THR A C 1
ATOM 2252 O O . THR A 1 281 ? 1.384 22.993 -18.889 1.00 92.00 281 THR A O 1
ATOM 2255 N N . SER A 1 282 ? 1.271 20.753 -19.017 1.00 94.62 282 SER A N 1
ATOM 2256 C CA . SER A 1 282 ? -0.180 20.675 -18.868 1.00 94.62 282 SER A CA 1
ATOM 2257 C C . SER A 1 282 ? -0.629 21.024 -17.442 1.00 94.62 282 SER A C 1
ATOM 2259 O O . SER A 1 282 ? 0.152 20.961 -16.488 1.00 94.62 282 SER A O 1
ATOM 2261 N N . VAL A 1 283 ? -1.921 21.336 -17.276 1.00 93.69 283 VAL A N 1
ATOM 2262 C CA . VAL A 1 283 ? -2.529 21.576 -15.953 1.00 93.69 283 VAL A CA 1
ATOM 2263 C C . VAL A 1 283 ? -2.320 20.368 -15.029 1.00 93.69 283 VAL A C 1
ATOM 2265 O O . VAL A 1 283 ? -1.865 20.526 -13.897 1.00 93.69 283 VAL A O 1
ATOM 2268 N N . ASP A 1 284 ? -2.564 19.155 -15.531 1.00 95.00 284 ASP A N 1
ATOM 2269 C CA . ASP A 1 284 ? -2.359 17.917 -14.768 1.00 95.00 284 ASP A CA 1
ATOM 2270 C C . ASP A 1 284 ? -0.878 17.669 -14.456 1.00 95.00 284 ASP A C 1
ATOM 2272 O O . ASP A 1 284 ? -0.546 17.204 -13.365 1.00 95.00 284 ASP A O 1
ATOM 2276 N N . GLY A 1 285 ? 0.017 18.002 -15.393 1.00 94.44 285 GLY A N 1
ATOM 2277 C CA . GLY A 1 285 ? 1.465 17.897 -15.215 1.00 94.44 285 GLY A CA 1
ATOM 2278 C C . GLY A 1 285 ? 1.982 18.816 -14.113 1.00 94.44 285 GLY A C 1
ATOM 2279 O O . GLY A 1 285 ? 2.720 18.367 -13.236 1.00 94.44 285 GLY A O 1
ATOM 2280 N N . THR A 1 286 ? 1.509 20.062 -14.086 1.00 95.19 286 THR A N 1
ATOM 2281 C CA . THR A 1 286 ? 1.838 21.038 -13.034 1.00 95.19 286 THR A CA 1
ATOM 2282 C C . THR A 1 286 ? 1.308 20.582 -11.668 1.00 95.19 286 THR A C 1
ATOM 2284 O O . THR A 1 286 ? 2.003 20.676 -10.652 1.00 95.19 286 THR A O 1
ATOM 2287 N N . THR A 1 287 ? 0.093 20.022 -11.625 1.00 96.38 287 THR A N 1
ATOM 2288 C CA . THR A 1 287 ? -0.477 19.429 -10.403 1.00 96.38 287 THR A CA 1
ATOM 2289 C C . THR A 1 287 ? 0.350 18.239 -9.919 1.00 96.38 287 THR A C 1
ATOM 2291 O O . THR A 1 287 ? 0.698 18.173 -8.739 1.00 96.38 287 THR A O 1
ATOM 2294 N N . ARG A 1 288 ? 0.746 17.330 -10.818 1.00 96.31 288 ARG A N 1
ATOM 2295 C CA . ARG A 1 288 ? 1.637 16.205 -10.499 1.00 96.31 288 ARG A CA 1
ATOM 2296 C C . ARG A 1 288 ? 2.987 16.686 -9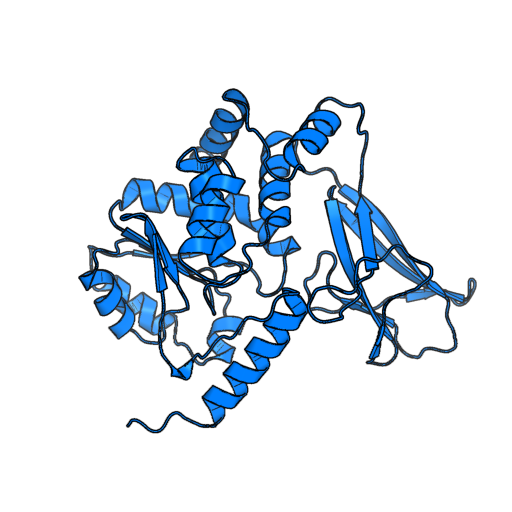.973 1.00 96.31 288 ARG A C 1
ATOM 2298 O O . ARG A 1 288 ? 3.472 16.132 -8.989 1.00 96.31 288 ARG A O 1
ATOM 2305 N N . GLU A 1 289 ? 3.594 17.706 -10.573 1.00 95.50 289 GLU A N 1
ATOM 2306 C CA . GLU A 1 289 ? 4.863 18.266 -10.094 1.00 95.50 289 GLU A CA 1
ATOM 2307 C C . GLU A 1 289 ? 4.735 18.790 -8.658 1.00 95.50 289 GLU A C 1
ATOM 2309 O O . GLU A 1 289 ? 5.557 18.464 -7.803 1.00 95.50 289 GLU A O 1
ATOM 2314 N N . ARG A 1 290 ? 3.674 19.545 -8.348 1.00 96.94 290 ARG A N 1
ATOM 2315 C CA . ARG A 1 290 ? 3.419 20.031 -6.982 1.00 96.94 290 ARG A CA 1
ATOM 2316 C C . ARG A 1 290 ? 3.207 18.884 -5.994 1.00 96.94 290 ARG A C 1
ATOM 2318 O O . ARG A 1 290 ? 3.783 18.913 -4.910 1.00 96.94 290 ARG A O 1
ATOM 2325 N N . LEU A 1 291 ? 2.404 17.887 -6.361 1.00 96.88 291 LEU A N 1
ATOM 2326 C CA . LEU A 1 291 ? 1.999 16.802 -5.462 1.00 96.88 291 LEU A CA 1
ATOM 2327 C C . LEU A 1 291 ? 3.035 15.671 -5.328 1.00 96.88 291 LEU A C 1
ATOM 2329 O O . LEU A 1 291 ? 2.906 14.821 -4.449 1.00 96.88 291 LEU A O 1
ATOM 2333 N N . THR A 1 292 ? 4.076 15.654 -6.166 1.00 94.94 292 THR A N 1
ATOM 2334 C CA . THR A 1 292 ? 5.219 14.728 -6.036 1.00 94.94 292 THR A CA 1
ATOM 2335 C C . THR A 1 292 ? 6.330 15.263 -5.130 1.00 94.94 292 THR A C 1
ATOM 2337 O O . THR A 1 292 ? 7.241 14.508 -4.790 1.00 94.94 292 THR A O 1
ATOM 2340 N N . LYS A 1 293 ? 6.256 16.530 -4.698 1.00 94.75 293 LYS A N 1
ATOM 2341 C CA . LYS A 1 293 ? 7.197 17.117 -3.729 1.00 94.75 293 LYS A CA 1
ATOM 2342 C C . LYS A 1 293 ? 7.146 16.396 -2.381 1.00 94.75 293 LYS A C 1
ATOM 2344 O O . LYS A 1 293 ? 6.195 15.680 -2.071 1.00 94.75 293 LYS A O 1
ATOM 2349 N N . GLU A 1 294 ? 8.183 16.606 -1.570 1.00 90.50 294 GLU A N 1
ATOM 2350 C CA . GLU A 1 294 ? 8.323 15.955 -0.264 1.00 90.50 294 GLU A CA 1
ATOM 2351 C C . GLU A 1 294 ? 7.096 16.189 0.630 1.00 90.50 294 GLU A C 1
ATOM 2353 O O . GLU A 1 294 ? 6.485 15.213 1.068 1.00 90.50 294 GLU A O 1
ATOM 2358 N N . ASP A 1 295 ? 6.694 17.450 0.813 1.00 91.69 295 ASP A N 1
ATOM 2359 C CA . ASP A 1 295 ? 5.467 17.836 1.516 1.00 91.69 295 ASP A CA 1
ATOM 2360 C C . ASP A 1 295 ? 4.458 18.454 0.531 1.00 91.69 295 ASP A C 1
ATOM 2362 O O . ASP A 1 295 ? 4.497 19.661 0.275 1.00 91.69 295 ASP A O 1
ATOM 2366 N N . PRO A 1 296 ? 3.602 17.633 -0.104 1.00 91.69 296 PRO A N 1
ATOM 2367 C CA . PRO A 1 296 ? 2.631 18.121 -1.068 1.00 91.69 296 PRO A CA 1
ATOM 2368 C C . PRO A 1 296 ? 1.520 18.909 -0.368 1.00 91.69 296 PRO A C 1
ATOM 2370 O O . PRO A 1 296 ? 0.836 18.402 0.525 1.00 91.69 296 PRO A O 1
ATOM 2373 N N . GLU A 1 297 ? 1.296 20.143 -0.813 1.00 91.62 297 GLU A N 1
ATOM 2374 C CA . GLU A 1 297 ? 0.176 20.956 -0.344 1.00 91.62 297 GLU A CA 1
ATOM 2375 C C . GLU A 1 297 ? -1.066 20.683 -1.196 1.00 91.62 297 GLU A C 1
ATOM 2377 O O . GLU A 1 297 ? -1.070 20.957 -2.400 1.00 91.62 297 GLU A O 1
ATOM 2382 N N . LEU A 1 298 ? -2.107 20.137 -0.557 1.00 96.88 298 LEU A N 1
ATOM 2383 C CA . LEU A 1 298 ? -3.440 20.014 -1.144 1.00 96.88 298 LEU A CA 1
ATOM 2384 C C . LEU A 1 298 ? -4.190 21.335 -1.022 1.00 96.88 298 LEU A C 1
ATOM 2386 O O . LEU A 1 298 ? -4.281 21.899 0.070 1.00 96.88 298 LEU A O 1
ATOM 2390 N N . LEU A 1 299 ? -4.773 21.774 -2.132 1.00 97.62 299 LEU A N 1
ATOM 2391 C CA . LEU A 1 299 ? -5.732 22.871 -2.161 1.00 97.62 299 LEU A CA 1
ATOM 2392 C C . LEU A 1 299 ? -7.075 22.421 -1.561 1.00 97.62 299 LEU A C 1
ATOM 2394 O O . LEU A 1 299 ? -7.396 21.232 -1.538 1.00 97.62 299 LEU A O 1
ATOM 2398 N N . GLU A 1 300 ? -7.891 23.366 -1.097 1.00 97.06 300 GLU A N 1
ATOM 2399 C CA . GLU A 1 300 ? -9.190 23.050 -0.479 1.00 97.06 300 GLU A CA 1
ATOM 2400 C C . GLU A 1 300 ? -10.165 22.351 -1.445 1.00 97.06 300 GLU A C 1
ATOM 2402 O O . GLU A 1 300 ? -10.918 21.457 -1.043 1.00 97.06 300 GLU A O 1
ATOM 2407 N N . ASP A 1 301 ? -10.129 22.688 -2.739 1.00 97.75 301 ASP A N 1
ATOM 2408 C CA . ASP A 1 301 ? -10.935 22.000 -3.752 1.00 97.75 301 ASP A CA 1
ATOM 2409 C C . ASP A 1 301 ? -10.430 20.569 -4.005 1.00 97.75 301 ASP A C 1
ATOM 2411 O O . ASP A 1 301 ? -11.232 19.658 -4.203 1.00 97.75 301 ASP A O 1
ATOM 2415 N N . GLU A 1 302 ? -9.116 20.340 -3.937 1.00 98.44 302 GLU A N 1
ATOM 2416 C CA . GLU A 1 302 ? -8.512 19.007 -4.031 1.00 98.44 302 GLU A CA 1
ATOM 2417 C C . GLU A 1 302 ? -8.876 18.145 -2.819 1.00 98.44 302 GLU A C 1
ATOM 2419 O O . GLU A 1 302 ? -9.259 16.986 -2.983 1.00 98.44 302 GLU A O 1
ATOM 2424 N N . ARG A 1 303 ? -8.847 18.713 -1.606 1.00 98.31 303 ARG A N 1
ATOM 2425 C CA . ARG A 1 303 ? -9.343 18.037 -0.395 1.00 98.31 303 ARG A CA 1
ATOM 2426 C C . ARG A 1 303 ? -10.810 17.650 -0.544 1.00 98.31 303 ARG A C 1
ATOM 2428 O O . ARG A 1 303 ? -11.173 16.510 -0.266 1.00 98.31 303 ARG A O 1
ATOM 2435 N N . SER A 1 304 ? -11.632 18.567 -1.044 1.00 98.06 304 SER A N 1
ATOM 2436 C CA . SER A 1 304 ? -13.055 18.315 -1.287 1.00 98.06 304 SER A CA 1
ATOM 2437 C C . SER A 1 304 ? -13.274 17.194 -2.311 1.00 98.06 304 SER A C 1
ATOM 2439 O O . SER A 1 304 ? -14.101 16.315 -2.076 1.00 98.06 304 SER A O 1
ATOM 2441 N N . LYS A 1 305 ? -12.493 17.156 -3.402 1.00 98.19 305 LYS A N 1
ATOM 2442 C CA . LYS A 1 305 ? -12.533 16.071 -4.403 1.00 98.19 305 LYS A CA 1
ATOM 2443 C C . LYS A 1 305 ? -12.155 14.715 -3.809 1.00 98.19 305 LYS A C 1
ATOM 2445 O O . LYS A 1 305 ? -12.815 13.725 -4.109 1.00 98.19 305 LYS A O 1
ATOM 2450 N N . LEU A 1 306 ? -11.132 14.663 -2.951 1.00 98.44 306 LEU A N 1
ATOM 2451 C CA . LEU A 1 306 ? -10.746 13.429 -2.259 1.00 98.44 306 LEU A CA 1
ATOM 2452 C C . LEU A 1 306 ? -11.885 12.922 -1.367 1.00 98.44 306 LEU A C 1
ATOM 2454 O O . LEU A 1 306 ? -12.248 11.754 -1.458 1.00 98.44 306 LEU A O 1
ATOM 2458 N N . ILE A 1 307 ? -12.504 13.788 -0.559 1.00 98.25 307 ILE A N 1
ATOM 2459 C CA . ILE A 1 307 ? -13.649 13.393 0.280 1.00 98.25 307 ILE A CA 1
ATOM 2460 C C . ILE A 1 307 ? -14.837 12.937 -0.575 1.00 98.25 307 ILE A C 1
ATOM 2462 O O . ILE A 1 307 ? -15.399 11.875 -0.313 1.00 98.25 307 ILE A O 1
ATOM 2466 N N . GLN A 1 308 ? -15.176 13.677 -1.634 1.00 98.00 308 GLN A N 1
ATOM 2467 C CA . GLN A 1 308 ? -16.252 13.307 -2.557 1.00 98.00 308 GLN A CA 1
ATOM 2468 C C . GLN A 1 308 ? -16.006 11.933 -3.194 1.00 98.00 308 GLN A C 1
ATOM 2470 O O . GLN A 1 308 ? -16.928 11.122 -3.307 1.00 98.00 308 GLN A O 1
ATOM 2475 N N . PHE A 1 309 ? -14.763 11.639 -3.580 1.00 97.62 309 PHE A N 1
ATOM 2476 C CA . PHE A 1 309 ? -14.379 10.322 -4.079 1.00 97.62 309 PHE A CA 1
ATOM 2477 C C . PHE A 1 309 ? -14.634 9.228 -3.030 1.00 97.62 309 PHE A C 1
ATOM 2479 O O . PHE A 1 309 ? -15.227 8.198 -3.354 1.00 97.62 309 PHE A O 1
ATOM 2486 N N . LEU A 1 310 ? -14.245 9.447 -1.769 1.00 97.19 310 LEU A N 1
ATOM 2487 C CA . LEU A 1 310 ? -14.435 8.465 -0.694 1.00 97.19 310 LEU A CA 1
ATOM 2488 C C . LEU A 1 310 ? -15.916 8.205 -0.383 1.00 97.19 310 LEU A C 1
ATOM 2490 O O . LEU A 1 310 ? -16.276 7.064 -0.084 1.00 97.19 310 LEU A O 1
ATOM 2494 N N . GLU A 1 311 ? -16.764 9.232 -0.475 1.00 95.06 311 GLU A N 1
ATOM 2495 C CA . GLU A 1 311 ? -18.211 9.128 -0.251 1.00 95.06 311 GLU A CA 1
ATOM 2496 C C . GLU A 1 311 ? -18.941 8.389 -1.377 1.00 95.06 311 GLU A C 1
ATOM 2498 O O . GLU A 1 311 ? -19.862 7.621 -1.102 1.00 95.06 311 GLU A O 1
ATOM 2503 N N . THR A 1 312 ? -18.533 8.608 -2.629 1.00 92.38 312 THR A N 1
ATOM 2504 C CA . THR A 1 312 ? -19.256 8.120 -3.818 1.00 92.38 312 THR A CA 1
ATOM 2505 C C . THR A 1 312 ? -18.751 6.790 -4.363 1.00 92.38 312 THR A C 1
ATOM 2507 O O . THR A 1 312 ? -19.516 6.070 -5.002 1.00 92.38 312 THR A O 1
ATOM 2510 N N . SER A 1 313 ? -17.485 6.444 -4.122 1.00 86.50 313 SER A N 1
ATOM 2511 C CA . SER A 1 313 ? -16.924 5.170 -4.582 1.00 86.50 313 SER A CA 1
ATOM 2512 C C . SER A 1 313 ? -17.629 3.997 -3.916 1.00 86.50 313 SER A C 1
ATOM 2514 O O . SER A 1 313 ? -18.061 4.107 -2.774 1.00 86.50 313 SER A O 1
ATOM 2516 N N . SER A 1 314 ? -17.728 2.851 -4.582 1.00 74.88 314 SER A N 1
ATOM 2517 C CA . SER A 1 314 ? -18.165 1.614 -3.926 1.00 74.88 314 SER A CA 1
ATOM 2518 C C . SER A 1 314 ? -17.163 1.208 -2.839 1.00 74.88 314 SER A C 1
ATOM 2520 O O . SER A 1 314 ? -15.974 1.507 -2.946 1.00 74.88 314 SER A O 1
ATOM 2522 N N . GLU A 1 315 ? -17.630 0.551 -1.773 1.00 71.50 315 GLU A N 1
ATOM 2523 C CA . GLU A 1 315 ? -16.706 -0.153 -0.871 1.00 71.50 315 GLU A CA 1
ATOM 2524 C C . GLU A 1 315 ? -15.919 -1.188 -1.693 1.00 71.50 315 GLU A C 1
ATOM 2526 O O . GLU A 1 315 ? -16.469 -1.789 -2.619 1.00 71.50 315 GLU A O 1
ATOM 2531 N N . ALA A 1 316 ? -14.624 -1.353 -1.411 1.00 64.38 316 ALA A N 1
ATOM 2532 C CA . ALA A 1 316 ? -13.847 -2.448 -1.984 1.00 64.38 316 ALA A CA 1
ATOM 2533 C C . ALA A 1 316 ? -14.558 -3.779 -1.698 1.00 64.38 316 ALA A C 1
ATOM 2535 O O . ALA A 1 316 ? -15.111 -3.927 -0.611 1.00 64.38 316 ALA A O 1
ATOM 2536 N N . GLU A 1 317 ? -14.533 -4.724 -2.642 1.00 55.00 317 GLU A N 1
ATOM 2537 C CA . GLU A 1 317 ? -15.021 -6.084 -2.385 1.00 55.00 317 GLU A CA 1
ATOM 2538 C C . GLU A 1 317 ? -14.321 -6.628 -1.123 1.00 55.00 317 GLU A C 1
ATOM 2540 O O . GLU A 1 317 ? -13.086 -6.664 -1.067 1.00 55.00 317 GLU A O 1
ATOM 2545 N N . VAL A 1 318 ? -15.128 -6.917 -0.093 1.00 47.44 318 VAL A N 1
ATOM 2546 C CA . VAL A 1 318 ? -14.731 -7.433 1.231 1.00 47.44 318 VAL A CA 1
ATOM 2547 C C . VAL A 1 318 ? -14.892 -8.943 1.260 1.00 47.44 318 VAL A C 1
ATOM 2549 O O . VAL A 1 318 ? -15.951 -9.416 0.787 1.00 47.44 318 VAL A O 1
#

pLDDT: mean 94.11, std 8.82, range [37.88, 98.94]

Sequence (318 aa):
MSGVSKKEEEKSDEYSQDMTQAMGAVLTYRHELGMNYNFLRPDLIVGSCLQTPEDVDKLRKIGVKTIFCLQQDPDLEYFGVDIKSIQAYAKTFTDIEHIRCEIRDFDAFDLRMRLPAVLSTLYKAVKRNGGVTYVHCTAGMGRAPAVALTYMFWVQGYKLMDAHKILMSKRTCFPKLDAIRNATIDILTGLKKKYVTLTLKDKGFSTVEISGLDIGWGQRIPLTLDKGTGFWSLKRELPEGQFEYKYIIDGEWRHNELEPFTGPNKDGHTNNYAKVVYDPTSVDGTTRERLTKEDPELLEDERSKLIQFLETSSEAEV

InterPro domains:
  IPR000340 Dual specificity phosphatase, catalytic domain [PF00782] (89-174)
  IPR000387 Tyrosine-specific protein phosphatases domain [PS50056] (113-171)
  IPR013783 Immunoglobulin-like fold [G3DSA:2.60.40.10] (191-281)
  IPR014756 Immunoglobulin E-set [SSF81296] (194-276)
  IPR020422 Dual specificity protein phosphatase domain [PS50054] (36-193)
  IPR020422 Dual specificity protein phosphatase domain [SM00195] (41-182)
  IPR029021 Protein-tyrosine phosphatase-like [G3DSA:3.90.190.10] (29-309)
  IPR029021 Protein-tyrosine phosphatase-like [SSF52799] (34-178)
  IPR032640 AMP-activated protein kinase, glycogen-binding domain [PF16561] (204-277)
  IPR045204 Laforin-like, dual specificity phosphatase domain [cd14526] (35-182)
  IPR052832 Starch-Associated Glucan Phosphatase [PTHR46642] (5-316)

Radius of gyration: 20.7 Å; chains: 1; bounding box: 48×46×64 Å

Foldseek 3Di:
DPDQDPVQQVLQVVVQVLCCVLQLHRDGFRVSVAKDWWDLDQAEIQIADHQALCVLVVCVVSWAAEEEEAEDPVLCVSNVGDVVRNQVSQVVDPLHHYDYQYADPSALLSLLVRLLQSLLQVVVSCVPRPTHHYFYYHGSAESRLQSRLLCCVQPVPDFSVVSVVSSVVTDHHRHSVQSSLNSLLCLVQNWDKDKDKDKDAAPPFPWKWKEWFNPGNVDIDTFDQDPVRRMTMDIDIDTADKTWMFMQTNNDTHHDPVAAWDDPRPVGDITGIDGDADDCPDPSNVQSVQSSDPGRDDDPVSSVSSVVSSNPDDNRDD

Organism: Raphanus sativus (NCBI:txid3726)

Secondary structure (DSSP, 8-state):
-----HHHHHHHHHHHHHHHHHHTS-----GGG---EEEEETTEEEE----STHHHHHHHHTTEEEEEE---HHHHHHHT--HHHHHHHHTT-SS-EEEE----TT-HHHHHHHHHHHHHHHHHHHHHH-SEEEEE-SSSSSHHHHHHHHHHHHTS---HHHHHHHHHHH------HHHHHHHHHHHHH---EEEEEEEEE-SS-S-EEEEETTTEEEEEEE-EEETTTTEEEEEEEEESEEEEEEEEETTEEE--TTS-EE---TTS--EEEEEE---TTSHHHHHHHHHTSSSPPPPHHHHHHHHHHHHHSPPPP-